Protein AF-A0AAD3H261-F1 (afdb_monomer_lite)

Radius of gyration: 25.4 Å; chains: 1; bounding box: 74×65×84 Å

Structure (mmCIF, N/CA/C/O backbone):
data_AF-A0AAD3H261-F1
#
_entry.id   AF-A0AAD3H261-F1
#
loop_
_atom_site.group_PDB
_atom_site.id
_atom_site.type_symbol
_atom_site.label_atom_id
_atom_site.label_alt_id
_atom_site.label_comp_id
_atom_site.label_asym_id
_atom_site.label_entity_id
_atom_site.label_seq_id
_atom_site.pdbx_PDB_ins_code
_atom_site.Cartn_x
_atom_site.Cartn_y
_atom_site.Cartn_z
_atom_site.occupancy
_atom_site.B_iso_or_equiv
_atom_site.auth_seq_id
_atom_site.auth_comp_id
_atom_site.auth_asym_id
_atom_site.auth_atom_id
_atom_site.pdbx_PDB_model_num
ATOM 1 N N . MET A 1 1 ? 42.994 -43.855 -50.192 1.00 53.03 1 MET A N 1
ATOM 2 C CA . MET A 1 1 ? 41.980 -42.794 -49.960 1.00 53.03 1 MET A CA 1
ATOM 3 C C . MET A 1 1 ? 41.201 -42.969 -48.653 1.00 53.03 1 MET A C 1
ATOM 5 O O . MET A 1 1 ? 40.850 -41.955 -48.062 1.00 53.03 1 MET A O 1
ATOM 9 N N . GLU A 1 2 ? 40.962 -44.189 -48.155 1.00 50.31 2 GLU A N 1
ATOM 10 C CA . GLU A 1 2 ? 40.245 -44.414 -46.880 1.00 50.31 2 GLU A CA 1
ATOM 11 C C . GLU A 1 2 ? 40.924 -43.801 -45.647 1.00 50.31 2 GLU A C 1
ATOM 13 O O . GLU A 1 2 ? 40.246 -43.179 -44.836 1.00 50.31 2 GLU A O 1
ATOM 18 N N . PHE A 1 3 ? 42.257 -43.851 -45.555 1.00 43.97 3 PHE A N 1
ATOM 19 C CA . PHE A 1 3 ? 43.014 -43.324 -44.407 1.00 43.97 3 PHE A CA 1
ATOM 20 C C . PHE A 1 3 ? 42.835 -41.807 -44.170 1.00 43.97 3 PHE A C 1
ATOM 22 O O . PHE A 1 3 ? 42.935 -41.309 -43.050 1.00 43.97 3 PHE A O 1
ATOM 29 N N . ILE A 1 4 ? 42.535 -41.047 -45.230 1.00 55.53 4 ILE A N 1
ATOM 30 C CA . ILE A 1 4 ? 42.307 -39.595 -45.150 1.00 55.53 4 ILE A CA 1
ATOM 31 C C . ILE A 1 4 ? 40.879 -39.289 -44.664 1.00 55.53 4 ILE A C 1
ATOM 33 O O . ILE A 1 4 ? 40.667 -38.288 -43.975 1.00 55.53 4 ILE A O 1
ATOM 37 N N . LYS A 1 5 ? 39.900 -40.156 -44.969 1.00 52.88 5 LYS A N 1
ATOM 38 C CA . LYS A 1 5 ? 38.513 -40.011 -44.494 1.00 52.88 5 LYS A CA 1
ATOM 39 C C . LYS A 1 5 ? 38.412 -40.259 -42.988 1.00 52.88 5 LYS A C 1
ATOM 41 O O . LYS A 1 5 ? 37.853 -39.416 -42.288 1.00 52.88 5 LYS A O 1
ATOM 46 N N . THR A 1 6 ? 39.028 -41.323 -42.476 1.00 55.84 6 THR A N 1
ATOM 47 C CA . THR A 1 6 ? 39.042 -41.637 -41.034 1.00 55.84 6 THR A CA 1
ATOM 48 C C . THR A 1 6 ? 39.740 -40.554 -40.213 1.00 55.84 6 THR A C 1
ATOM 50 O O . THR A 1 6 ? 39.219 -40.134 -39.179 1.00 55.84 6 THR A O 1
ATOM 53 N N . LYS A 1 7 ? 40.858 -39.997 -40.699 1.00 54.44 7 LYS A N 1
ATOM 54 C CA . LYS A 1 7 ? 41.569 -38.912 -39.998 1.00 54.44 7 LYS A CA 1
ATOM 55 C C . LYS A 1 7 ? 40.746 -37.617 -39.920 1.00 54.44 7 LYS A C 1
ATOM 57 O O . LYS A 1 7 ? 40.719 -36.973 -38.872 1.00 54.44 7 LYS A O 1
ATOM 62 N N . LYS A 1 8 ? 40.015 -37.251 -40.984 1.00 56.81 8 LYS A N 1
ATOM 63 C CA . LYS A 1 8 ? 39.095 -36.094 -40.966 1.00 56.81 8 LYS A CA 1
ATOM 64 C C . LYS A 1 8 ? 37.919 -36.301 -40.006 1.00 56.81 8 LYS A C 1
ATOM 66 O O . LYS A 1 8 ? 37.514 -35.355 -39.332 1.00 56.81 8 LYS A O 1
ATOM 71 N N . GLN A 1 9 ? 37.406 -37.525 -39.912 1.00 63.31 9 GLN A N 1
ATOM 72 C CA . GLN A 1 9 ? 36.288 -37.865 -39.032 1.00 63.31 9 GLN A CA 1
ATOM 73 C C . GLN A 1 9 ? 36.697 -37.825 -37.550 1.00 63.31 9 GLN A C 1
ATOM 75 O O . GLN A 1 9 ? 35.984 -37.237 -36.739 1.00 63.31 9 GLN A O 1
ATOM 80 N N . HIS A 1 10 ? 37.894 -38.316 -37.211 1.00 60.12 10 HIS A N 1
ATOM 81 C CA . HIS A 1 10 ? 38.455 -38.190 -35.860 1.00 60.12 10 HIS A CA 1
ATOM 82 C C . HIS A 1 10 ? 38.728 -36.734 -35.460 1.00 60.12 10 HIS A C 1
ATOM 84 O O . HIS A 1 10 ? 38.365 -36.328 -34.358 1.00 60.12 10 HIS A O 1
ATOM 90 N N . ILE A 1 11 ? 39.287 -35.914 -36.357 1.00 67.50 11 ILE A N 1
ATOM 91 C CA . ILE A 1 11 ? 39.518 -34.484 -36.082 1.00 67.50 11 ILE A CA 1
ATOM 92 C C . ILE A 1 11 ? 38.189 -33.740 -35.865 1.00 67.50 11 ILE A C 1
ATOM 94 O O . ILE A 1 11 ? 38.106 -32.864 -35.005 1.00 67.50 11 ILE A O 1
ATOM 98 N N . SER A 1 12 ? 37.135 -34.094 -36.606 1.00 69.00 12 SER A N 1
ATOM 99 C CA . SER A 1 12 ? 35.800 -33.511 -36.421 1.00 69.00 12 SER A CA 1
ATOM 100 C C . SER A 1 12 ? 35.193 -33.864 -35.059 1.00 69.00 12 SER A C 1
ATOM 102 O O . SER A 1 12 ? 34.643 -32.983 -34.399 1.00 69.00 12 SER A O 1
ATOM 104 N N . GLN A 1 13 ? 35.338 -35.113 -34.608 1.00 67.19 13 GLN A N 1
ATOM 105 C CA . GLN A 1 13 ? 34.847 -35.546 -33.295 1.00 67.19 13 GLN A CA 1
ATOM 106 C C . GLN A 1 13 ? 35.601 -34.867 -32.147 1.00 67.19 13 GLN A C 1
ATOM 108 O O . GLN A 1 13 ? 34.977 -34.352 -31.223 1.00 67.19 13 GLN A O 1
ATOM 113 N N . ILE A 1 14 ? 36.929 -34.759 -32.250 1.00 71.94 14 ILE A N 1
ATOM 114 C CA . ILE A 1 14 ? 37.752 -34.061 -31.252 1.00 71.94 14 ILE A CA 1
ATOM 115 C C . ILE A 1 14 ? 37.328 -32.589 -31.137 1.00 71.94 14 ILE A C 1
ATOM 117 O O . ILE A 1 14 ? 37.109 -32.099 -30.032 1.00 71.94 14 ILE A O 1
ATOM 121 N N . LYS A 1 15 ? 37.114 -31.891 -32.261 1.00 68.50 15 LYS A N 1
ATOM 122 C CA . LYS A 1 15 ? 36.643 -30.495 -32.245 1.00 68.50 15 LYS A CA 1
ATOM 123 C C . LYS A 1 15 ? 35.292 -30.328 -31.544 1.00 68.50 15 LYS A C 1
ATOM 125 O O . LYS A 1 15 ? 35.123 -29.367 -30.802 1.00 68.50 15 LYS A O 1
ATOM 130 N N . LYS A 1 16 ? 34.348 -31.255 -31.740 1.00 70.38 16 LYS A N 1
ATOM 131 C CA . LYS A 1 16 ? 33.036 -31.208 -31.070 1.00 70.38 16 LYS A CA 1
ATOM 132 C C . LYS A 1 16 ? 33.156 -31.366 -29.553 1.00 70.38 16 LYS A C 1
ATOM 134 O O . LYS A 1 16 ? 32.488 -30.641 -28.824 1.00 70.38 16 LYS A O 1
ATOM 139 N N . VAL A 1 17 ? 34.040 -32.250 -29.088 1.00 73.19 17 VAL A N 1
ATOM 140 C CA . VAL A 1 17 ? 34.309 -32.438 -27.652 1.00 73.19 17 VAL A CA 1
ATOM 141 C C . VAL A 1 17 ? 34.920 -31.177 -27.033 1.00 73.19 17 VAL A C 1
ATOM 143 O O . VAL A 1 17 ? 34.464 -30.735 -25.983 1.00 73.19 17 VAL A O 1
ATOM 146 N N . PHE A 1 18 ? 35.888 -30.545 -27.704 1.00 70.38 18 PHE A N 1
ATOM 147 C CA . PHE A 1 18 ? 36.489 -29.297 -27.216 1.00 70.38 18 PHE A CA 1
ATOM 148 C C . PHE A 1 18 ? 35.491 -28.133 -27.156 1.00 70.38 18 PHE A C 1
ATOM 150 O O . PHE A 1 18 ? 35.495 -27.383 -26.184 1.00 70.38 18 PHE A O 1
ATOM 157 N N . ILE A 1 19 ? 34.609 -28.002 -28.152 1.00 75.75 19 ILE A N 1
ATOM 158 C CA . ILE A 1 19 ? 33.552 -26.978 -28.144 1.00 75.75 19 ILE A CA 1
ATOM 159 C C . ILE A 1 19 ? 32.561 -27.230 -26.997 1.00 75.75 19 ILE A C 1
ATOM 161 O O . ILE A 1 19 ? 32.195 -26.293 -26.292 1.00 75.75 19 ILE A O 1
ATOM 165 N N . GLY A 1 20 ? 32.172 -28.489 -26.765 1.00 66.38 20 GLY A N 1
ATOM 166 C CA . GLY A 1 20 ? 31.294 -28.858 -25.651 1.00 66.38 20 GLY A CA 1
ATOM 167 C C . GLY A 1 20 ? 31.903 -28.554 -24.279 1.00 66.38 20 GLY A C 1
ATOM 168 O O . GLY A 1 20 ? 31.227 -27.994 -23.419 1.00 66.38 20 GLY A O 1
ATOM 169 N N . LEU A 1 21 ? 33.193 -28.848 -24.089 1.00 68.88 21 LEU A N 1
ATOM 170 C CA . LEU A 1 21 ? 33.912 -28.541 -22.846 1.00 68.88 21 LEU A CA 1
ATOM 171 C C . LEU A 1 21 ? 34.056 -27.033 -22.608 1.00 68.88 21 LEU A C 1
ATOM 173 O O . LEU A 1 21 ? 33.880 -26.581 -21.479 1.00 68.88 21 LEU A O 1
ATOM 177 N N . ALA A 1 22 ? 34.324 -26.250 -23.657 1.00 66.19 22 ALA A N 1
ATOM 178 C CA . ALA A 1 22 ? 34.398 -24.794 -23.553 1.00 66.19 22 ALA A CA 1
ATOM 179 C C . ALA A 1 22 ? 33.041 -24.179 -23.167 1.00 66.19 22 ALA A C 1
ATOM 181 O O . ALA A 1 22 ? 32.979 -23.343 -22.269 1.00 66.19 22 ALA A O 1
ATOM 182 N N . ALA A 1 23 ? 31.944 -24.643 -23.778 1.00 63.44 23 ALA A N 1
ATOM 183 C CA . ALA A 1 23 ? 30.596 -24.188 -23.436 1.00 63.44 23 ALA A CA 1
ATOM 184 C C . ALA A 1 23 ? 30.211 -24.539 -21.986 1.00 63.44 23 ALA A C 1
ATOM 186 O O . ALA A 1 23 ? 29.633 -23.715 -21.278 1.00 63.44 23 ALA A O 1
ATOM 187 N N . PHE A 1 24 ? 30.576 -25.737 -21.519 1.00 62.69 24 PHE A N 1
ATOM 188 C CA . PHE A 1 24 ? 30.341 -26.161 -20.138 1.00 62.69 24 PHE A CA 1
ATOM 189 C C . PHE A 1 24 ? 31.152 -25.333 -19.129 1.00 62.69 24 PHE A C 1
ATOM 191 O O . PHE A 1 24 ? 30.608 -24.895 -18.117 1.00 62.69 24 PHE A O 1
ATOM 198 N N . ALA A 1 25 ? 32.421 -25.040 -19.433 1.00 62.25 25 ALA A N 1
ATOM 199 C CA . ALA A 1 25 ? 33.255 -24.167 -18.609 1.00 62.25 25 ALA A CA 1
ATOM 200 C C . ALA A 1 25 ? 32.692 -22.736 -18.526 1.00 62.25 25 ALA A C 1
ATOM 202 O O . ALA A 1 25 ? 32.654 -22.165 -17.438 1.00 62.25 25 ALA A O 1
ATOM 203 N N . CYS A 1 26 ? 32.182 -22.182 -19.634 1.00 56.59 26 CYS A N 1
ATOM 204 C CA . CYS A 1 26 ? 31.505 -20.882 -19.634 1.00 56.59 26 CYS A CA 1
ATOM 205 C C . CYS A 1 26 ? 30.230 -20.882 -18.776 1.00 56.59 26 CYS A C 1
ATOM 207 O O . CYS A 1 26 ? 29.998 -19.922 -18.046 1.00 56.59 26 CYS A O 1
ATOM 209 N N . MET A 1 27 ? 29.425 -21.951 -18.810 1.00 63.78 27 MET A N 1
ATOM 210 C CA . MET A 1 27 ? 28.240 -22.065 -17.945 1.00 63.78 27 MET A CA 1
ATOM 211 C C . MET A 1 27 ? 28.603 -22.143 -16.460 1.00 63.78 27 MET A C 1
ATOM 213 O O . MET A 1 27 ? 27.970 -21.474 -15.642 1.00 63.78 27 MET A O 1
ATOM 217 N N . ILE A 1 28 ? 29.631 -22.918 -16.098 1.00 62.06 28 ILE A N 1
ATOM 218 C CA . ILE A 1 28 ? 30.119 -22.980 -14.712 1.00 62.06 28 ILE A CA 1
ATOM 219 C C . ILE A 1 28 ? 30.630 -21.609 -14.269 1.00 62.06 28 ILE A C 1
ATOM 221 O O . ILE A 1 28 ? 30.271 -21.157 -13.184 1.00 62.06 28 ILE A O 1
ATOM 225 N N . TYR A 1 29 ? 31.411 -20.929 -15.110 1.00 56.25 29 TYR A N 1
ATOM 226 C CA . TYR A 1 29 ? 31.939 -19.599 -14.815 1.00 56.25 29 TYR A CA 1
ATOM 227 C C . TYR A 1 29 ? 30.816 -18.571 -14.609 1.00 56.25 29 TYR A C 1
ATOM 229 O O . TYR A 1 29 ? 30.806 -17.875 -13.599 1.00 56.25 29 TYR A O 1
ATOM 237 N N . ALA A 1 30 ? 29.804 -18.553 -15.482 1.00 56.31 30 ALA A N 1
ATOM 238 C CA . ALA A 1 30 ? 28.640 -17.673 -15.340 1.00 56.31 30 ALA A CA 1
ATOM 239 C C . ALA A 1 30 ? 27.820 -17.974 -14.070 1.00 56.31 30 ALA A C 1
ATOM 241 O O . ALA A 1 30 ? 27.305 -17.065 -13.420 1.00 56.31 30 ALA A O 1
ATOM 242 N N . THR A 1 31 ? 27.713 -19.249 -13.687 1.00 58.53 31 THR A N 1
ATOM 243 C CA . THR A 1 31 ? 27.027 -19.658 -12.450 1.00 58.53 31 THR A CA 1
ATOM 244 C C . THR A 1 31 ? 27.828 -19.248 -11.210 1.00 58.53 31 THR A C 1
ATOM 246 O O . THR A 1 31 ? 27.253 -18.795 -10.221 1.00 58.53 31 THR A O 1
ATOM 249 N N . PHE A 1 32 ? 29.157 -19.360 -11.270 1.00 57.31 32 PHE A N 1
ATOM 250 C CA . PHE A 1 32 ? 30.065 -18.932 -10.209 1.00 57.31 32 PHE A CA 1
ATOM 251 C C . PHE A 1 32 ? 30.064 -17.408 -10.033 1.00 57.31 32 PHE A C 1
ATOM 253 O O . PHE A 1 32 ? 29.965 -16.944 -8.899 1.00 57.31 32 PHE A O 1
ATOM 260 N N . GLU A 1 33 ? 30.082 -16.630 -11.121 1.00 57.16 33 GLU A N 1
ATOM 261 C CA . GLU A 1 33 ? 29.955 -15.168 -11.051 1.00 57.16 33 GLU A CA 1
ATOM 262 C C . GLU A 1 33 ? 28.609 -14.741 -10.460 1.00 57.16 33 GLU A C 1
ATOM 264 O O . GLU A 1 33 ? 28.594 -13.915 -9.552 1.00 57.16 33 GLU A O 1
ATOM 269 N N . ARG A 1 34 ? 27.487 -15.363 -10.857 1.00 56.78 34 ARG A N 1
ATOM 270 C CA . ARG A 1 34 ? 26.177 -15.088 -10.231 1.00 56.78 34 ARG A CA 1
ATOM 271 C C . ARG A 1 34 ? 26.167 -15.398 -8.733 1.00 56.78 34 ARG A C 1
ATOM 273 O O . ARG A 1 34 ? 25.598 -14.639 -7.953 1.00 56.78 34 ARG A O 1
ATOM 280 N N . ALA A 1 35 ? 26.806 -16.491 -8.315 1.00 50.50 35 ALA A N 1
ATOM 281 C CA . ALA A 1 35 ? 26.910 -16.851 -6.903 1.00 50.50 35 ALA A CA 1
ATOM 282 C C . ALA A 1 35 ? 27.811 -15.882 -6.115 1.00 50.50 35 ALA A C 1
ATOM 284 O O . ALA A 1 35 ? 27.505 -15.567 -4.964 1.00 50.50 35 ALA A O 1
ATOM 285 N N . GLN A 1 36 ? 28.898 -15.385 -6.716 1.00 51.78 36 GLN A N 1
ATOM 286 C CA . GLN A 1 36 ? 29.743 -14.359 -6.100 1.00 51.78 36 GLN A CA 1
ATOM 287 C C . GLN A 1 36 ? 29.046 -13.000 -6.035 1.00 51.78 36 GLN A C 1
ATOM 289 O O . GLN A 1 36 ? 29.119 -12.344 -5.002 1.00 51.78 36 GLN A O 1
ATOM 294 N N . GLN A 1 37 ? 28.318 -12.614 -7.081 1.00 50.34 37 GLN A N 1
ATOM 295 C CA . GLN A 1 37 ? 27.544 -11.377 -7.120 1.00 50.34 37 GLN A CA 1
ATOM 296 C C . GLN A 1 37 ? 26.404 -11.406 -6.093 1.00 50.34 37 GLN A C 1
ATOM 298 O O . GLN A 1 37 ? 26.209 -10.433 -5.379 1.00 50.34 37 GLN A O 1
ATOM 303 N N . SER A 1 38 ? 25.734 -12.550 -5.916 1.00 48.16 38 SER A N 1
ATOM 304 C CA . SER A 1 38 ? 24.724 -12.739 -4.866 1.00 48.16 38 SER A CA 1
ATOM 305 C C . SER A 1 38 ? 25.304 -12.623 -3.450 1.00 48.16 38 SER A C 1
ATOM 307 O O . SER A 1 38 ? 24.697 -11.963 -2.609 1.00 48.16 38 SER A O 1
ATOM 309 N N . ARG A 1 39 ? 26.489 -13.193 -3.183 1.00 50.94 39 ARG A N 1
ATOM 310 C CA . ARG A 1 39 ? 27.167 -13.028 -1.881 1.00 50.94 39 ARG A CA 1
ATOM 311 C C . ARG A 1 39 ? 27.668 -11.606 -1.659 1.00 50.94 39 ARG A C 1
ATOM 313 O O . ARG A 1 39 ? 27.552 -11.101 -0.554 1.00 50.94 39 ARG A O 1
ATOM 320 N N . TYR A 1 40 ? 28.191 -10.961 -2.698 1.00 50.38 40 TYR A N 1
ATOM 321 C CA . TYR A 1 40 ? 28.624 -9.568 -2.633 1.00 50.38 40 TYR A CA 1
ATOM 322 C C . TYR A 1 40 ? 27.447 -8.628 -2.351 1.00 50.38 40 TYR A C 1
ATOM 324 O O . TYR A 1 40 ? 27.569 -7.758 -1.499 1.00 50.38 40 TYR A O 1
ATOM 332 N N . ILE A 1 41 ? 26.292 -8.853 -2.987 1.00 48.94 41 ILE A N 1
ATOM 333 C CA . ILE A 1 41 ? 25.057 -8.113 -2.701 1.00 48.94 41 ILE A CA 1
ATOM 334 C C . ILE A 1 41 ? 24.595 -8.380 -1.265 1.00 48.94 41 ILE A C 1
ATOM 336 O O . ILE A 1 41 ? 24.267 -7.435 -0.566 1.00 48.94 41 ILE A O 1
ATOM 340 N N . GLN A 1 42 ? 24.623 -9.624 -0.773 1.00 47.25 42 GLN A N 1
ATOM 341 C CA . GLN A 1 42 ? 24.275 -9.913 0.629 1.00 47.25 42 GLN A CA 1
ATOM 342 C C . GLN A 1 42 ? 25.220 -9.233 1.635 1.00 47.25 42 GLN A C 1
ATOM 344 O O . GLN A 1 42 ? 24.750 -8.691 2.636 1.00 47.25 42 GLN A O 1
ATOM 349 N N . ASP A 1 43 ? 26.527 -9.223 1.364 1.00 50.25 43 ASP A N 1
ATOM 350 C CA . ASP A 1 43 ? 27.527 -8.561 2.208 1.00 50.25 43 ASP A CA 1
ATOM 351 C C . ASP A 1 43 ? 27.419 -7.028 2.139 1.00 50.25 43 ASP A C 1
ATOM 353 O O . ASP A 1 43 ? 27.581 -6.362 3.160 1.00 50.25 43 ASP A O 1
ATOM 357 N N . GLU A 1 44 ? 27.137 -6.445 0.969 1.00 46.88 44 GLU A N 1
ATOM 358 C CA . GLU A 1 44 ? 26.904 -5.002 0.829 1.00 46.88 44 GLU A CA 1
ATOM 359 C C . GLU A 1 44 ? 25.565 -4.584 1.435 1.00 46.88 44 GLU A C 1
ATOM 361 O O . GLU A 1 44 ? 25.538 -3.581 2.136 1.00 46.88 44 GLU A O 1
ATOM 366 N N . VAL A 1 45 ? 24.497 -5.379 1.305 1.00 47.38 45 VAL A N 1
ATOM 367 C CA . VAL A 1 45 ? 23.235 -5.164 2.032 1.00 47.38 45 VAL A CA 1
ATOM 368 C C . VAL A 1 45 ? 23.504 -5.190 3.535 1.00 47.38 45 VAL A C 1
ATOM 370 O O . VAL A 1 45 ? 23.190 -4.217 4.206 1.00 47.38 45 VAL A O 1
ATOM 373 N N . GLN A 1 46 ? 24.208 -6.195 4.073 1.00 47.09 46 GLN A N 1
ATOM 374 C CA . GLN A 1 46 ? 24.576 -6.208 5.498 1.00 47.09 46 GLN A CA 1
ATOM 375 C C . GLN A 1 46 ? 25.451 -5.018 5.920 1.00 47.09 46 GLN A C 1
ATOM 377 O O . GLN A 1 46 ? 25.325 -4.536 7.049 1.00 47.09 46 GLN A O 1
ATOM 382 N N . LYS A 1 47 ? 26.350 -4.529 5.058 1.00 43.47 47 LYS A N 1
ATOM 383 C CA . LYS A 1 47 ? 27.159 -3.333 5.342 1.00 43.47 47 LYS A CA 1
ATOM 384 C C . LYS A 1 47 ? 26.348 -2.047 5.260 1.00 43.47 47 LYS A C 1
ATOM 386 O O . LYS A 1 47 ? 26.591 -1.173 6.083 1.00 43.47 47 LYS A O 1
ATOM 391 N N . ILE A 1 48 ? 25.413 -1.927 4.321 1.00 43.62 48 ILE A N 1
ATOM 392 C CA . ILE A 1 48 ? 24.500 -0.787 4.171 1.00 43.62 48 ILE A CA 1
ATOM 393 C C . ILE A 1 48 ? 23.537 -0.755 5.359 1.00 43.62 48 ILE A C 1
ATOM 395 O O . ILE A 1 48 ? 23.439 0.282 6.005 1.00 43.62 48 ILE A O 1
ATOM 399 N N . THR A 1 49 ? 22.961 -1.893 5.759 1.00 39.50 49 THR A N 1
ATOM 400 C CA . THR A 1 49 ? 22.152 -2.030 6.985 1.00 39.50 49 THR A CA 1
ATOM 401 C C . THR A 1 49 ? 22.945 -1.673 8.249 1.00 39.50 49 THR A C 1
ATOM 403 O O . THR A 1 49 ? 22.369 -1.197 9.218 1.00 39.50 49 THR A O 1
ATOM 406 N N . ARG A 1 50 ? 24.276 -1.851 8.255 1.00 37.69 50 ARG A N 1
ATOM 407 C CA . ARG A 1 50 ? 25.159 -1.407 9.354 1.00 37.69 50 ARG A CA 1
ATOM 408 C C . ARG A 1 50 ? 25.650 0.043 9.237 1.00 37.69 50 ARG A C 1
ATOM 410 O O . ARG A 1 50 ? 26.084 0.592 10.244 1.00 37.69 50 ARG A O 1
ATOM 417 N N . LYS A 1 51 ? 25.658 0.640 8.038 1.00 34.50 51 LYS A N 1
ATOM 418 C CA . LYS A 1 51 ? 26.103 2.027 7.783 1.00 34.50 51 LYS A CA 1
ATOM 419 C C . LYS A 1 51 ? 24.967 3.037 7.886 1.00 34.50 51 LYS A C 1
ATOM 421 O O . LYS A 1 51 ? 25.230 4.182 8.244 1.00 34.50 51 LYS A O 1
ATOM 426 N N . PHE A 1 52 ? 23.736 2.628 7.588 1.00 35.75 52 PHE A N 1
ATOM 427 C CA . PHE A 1 52 ? 22.547 3.372 7.970 1.00 35.75 52 PHE A CA 1
ATOM 428 C C . PHE A 1 52 ? 22.329 3.156 9.462 1.00 35.75 52 PHE A C 1
ATOM 430 O O . PHE A 1 52 ? 21.709 2.193 9.904 1.00 35.75 52 PHE A O 1
ATOM 437 N N . ASP A 1 53 ? 22.933 4.046 10.241 1.00 35.31 53 ASP A N 1
ATOM 438 C CA . ASP A 1 53 ? 22.742 4.160 11.677 1.00 35.31 53 ASP A CA 1
ATOM 439 C C . ASP A 1 53 ? 21.259 4.503 11.932 1.00 35.31 53 ASP A C 1
ATOM 441 O O . ASP A 1 53 ? 20.859 5.665 12.001 1.00 35.31 53 ASP A O 1
ATOM 445 N N . PHE A 1 54 ? 20.425 3.464 12.058 1.00 37.59 54 PHE A N 1
ATOM 446 C CA . PHE A 1 54 ? 18.995 3.523 12.407 1.00 37.59 54 PHE A CA 1
ATOM 447 C C . PHE A 1 54 ? 18.733 4.303 13.714 1.00 37.59 54 PHE A C 1
ATOM 449 O O . PHE A 1 54 ? 17.610 4.687 14.019 1.00 37.59 54 PHE A O 1
ATOM 456 N N . LYS A 1 55 ? 19.790 4.596 14.481 1.00 31.38 55 LYS A N 1
ATOM 457 C CA . LYS A 1 55 ? 19.759 5.288 15.772 1.00 31.38 55 LYS A CA 1
ATOM 458 C C . LYS A 1 55 ? 19.430 6.781 15.727 1.00 31.38 55 LYS A C 1
ATOM 460 O O . LYS A 1 55 ? 19.376 7.386 16.796 1.00 31.38 55 LYS A O 1
ATOM 465 N N . ARG A 1 56 ? 19.240 7.405 14.557 1.00 33.91 56 ARG A N 1
ATOM 466 C CA . ARG A 1 56 ? 19.016 8.864 14.488 1.00 33.91 56 ARG A CA 1
ATOM 467 C C . ARG A 1 56 ? 17.692 9.338 13.886 1.00 33.91 56 ARG A C 1
ATOM 469 O O . ARG A 1 56 ? 17.491 10.546 13.861 1.00 33.91 56 ARG A O 1
ATOM 476 N N . ALA A 1 57 ? 16.792 8.438 13.486 1.00 36.53 57 ALA A N 1
ATOM 477 C CA . ALA A 1 57 ? 15.466 8.812 12.969 1.00 36.53 57 ALA A CA 1
ATOM 478 C C . ALA A 1 57 ? 14.287 8.399 13.871 1.00 36.53 57 ALA A C 1
ATOM 480 O O . ALA A 1 57 ? 13.175 8.860 13.654 1.00 36.53 57 ALA A O 1
ATOM 481 N N . VAL A 1 58 ? 14.512 7.591 14.912 1.00 34.41 58 VAL A N 1
ATOM 482 C CA . VAL A 1 58 ? 13.462 7.223 15.872 1.00 34.41 58 VAL A CA 1
ATOM 483 C C . VAL A 1 58 ? 14.037 7.354 17.278 1.00 34.41 58 VAL A C 1
ATOM 485 O O . VAL A 1 58 ? 14.860 6.550 17.715 1.00 34.41 58 VAL A O 1
ATOM 488 N N . SER A 1 59 ? 13.656 8.425 17.977 1.00 32.56 59 SER A N 1
ATOM 489 C CA . SER A 1 59 ? 13.813 8.483 19.429 1.00 32.56 59 SER A CA 1
ATOM 490 C C . SER A 1 59 ? 12.938 7.381 20.012 1.00 32.56 59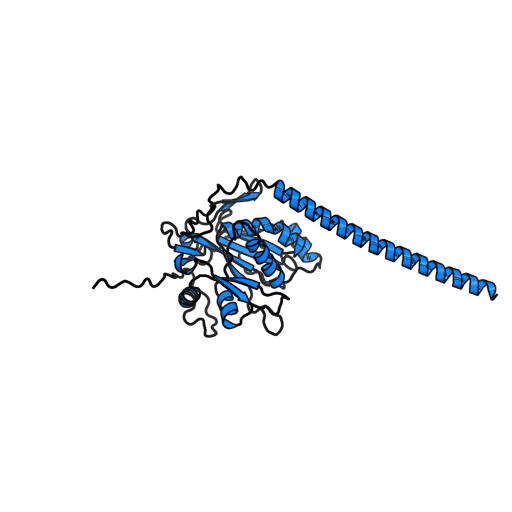 SER A C 1
ATOM 492 O O . SER A 1 59 ? 11.733 7.368 19.793 1.00 32.56 59 SER A O 1
ATOM 494 N N . SER A 1 60 ? 13.579 6.457 20.716 1.00 31.27 60 SER A N 1
ATOM 495 C CA . SER A 1 60 ? 12.999 5.278 21.348 1.00 31.27 60 SER A CA 1
ATOM 496 C C . SER A 1 60 ? 11.679 5.554 22.073 1.00 31.27 60 SER A C 1
ATOM 498 O O . SER A 1 60 ? 11.671 6.300 23.055 1.00 31.27 60 SER A O 1
ATOM 500 N N . THR A 1 61 ? 10.633 4.826 21.689 1.00 32.03 61 THR A N 1
ATOM 501 C CA . THR A 1 61 ? 9.559 4.448 22.612 1.00 32.03 61 THR A CA 1
ATOM 502 C C . THR A 1 61 ? 9.265 2.964 22.413 1.00 32.03 61 THR A C 1
ATOM 504 O O . THR A 1 61 ? 8.777 2.549 21.371 1.00 32.03 61 THR A O 1
ATOM 507 N N . GLN A 1 62 ? 9.659 2.158 23.400 1.00 33.25 62 GLN A N 1
ATOM 508 C CA . GLN A 1 62 ? 9.375 0.726 23.491 1.00 33.25 62 GLN A CA 1
ATOM 509 C C . GLN A 1 62 ? 7.899 0.526 23.835 1.00 33.25 62 GLN A C 1
ATOM 511 O O . GLN A 1 62 ? 7.583 0.854 24.966 1.00 33.25 62 GLN A O 1
ATOM 516 N N . TYR A 1 63 ? 7.047 -0.077 22.999 1.00 31.00 63 TYR A N 1
ATOM 517 C CA . TYR A 1 63 ? 5.793 -0.683 23.488 1.00 31.00 63 TYR A CA 1
ATOM 518 C C . TYR A 1 63 ? 5.307 -1.809 22.570 1.00 31.00 63 TYR A C 1
ATOM 520 O O . TYR A 1 63 ? 4.756 -1.573 21.502 1.00 31.00 63 TYR A O 1
ATOM 528 N N . LEU A 1 64 ? 5.482 -3.049 23.024 1.00 33.91 64 LEU A N 1
ATOM 529 C CA . LEU A 1 64 ? 4.636 -4.175 22.643 1.00 33.91 64 LEU A CA 1
ATOM 530 C C . LEU A 1 64 ? 4.449 -5.029 23.890 1.00 33.91 64 LEU A C 1
ATOM 532 O O . LEU A 1 64 ? 5.303 -5.858 24.190 1.00 33.91 64 LEU A O 1
ATOM 536 N N . GLU A 1 65 ? 3.378 -4.741 24.622 1.00 36.97 65 GLU A N 1
ATOM 537 C CA . GLU A 1 65 ? 2.510 -5.667 25.363 1.00 36.97 65 GLU A CA 1
ATOM 538 C C . GLU A 1 65 ? 1.578 -4.793 26.220 1.00 36.97 65 GLU A C 1
ATOM 540 O O . GLU A 1 65 ? 2.010 -4.232 27.220 1.00 36.97 65 GLU A O 1
ATOM 545 N N . ASP A 1 66 ? 0.326 -4.668 25.763 1.00 41.12 66 ASP A N 1
ATOM 546 C CA . ASP A 1 66 ? -0.779 -3.885 26.340 1.00 41.12 66 ASP A CA 1
ATOM 547 C C . ASP A 1 66 ? -0.608 -2.340 26.347 1.00 41.12 66 ASP A C 1
ATOM 549 O O . ASP A 1 66 ? 0.481 -1.816 26.533 1.00 41.12 66 ASP A O 1
ATOM 553 N N . GLU A 1 67 ? -1.722 -1.616 26.158 1.00 39.62 67 GLU A N 1
ATOM 554 C CA . GLU A 1 67 ? -1.895 -0.140 26.176 1.00 39.62 67 GLU A CA 1
ATOM 555 C C . GLU A 1 67 ? -1.729 0.627 24.842 1.00 39.62 67 GLU A C 1
ATOM 557 O O . GLU A 1 67 ? -0.747 0.495 24.116 1.00 39.62 67 GLU A O 1
ATOM 562 N N . ASP A 1 68 ? -2.769 1.416 24.534 1.00 40.66 68 ASP A N 1
ATOM 563 C CA . ASP A 1 68 ? -2.893 2.504 23.558 1.00 40.66 68 ASP A CA 1
ATOM 564 C C . ASP A 1 68 ? -1.659 2.771 22.687 1.00 40.66 68 ASP A C 1
ATOM 566 O O . ASP A 1 68 ? -0.661 3.329 23.149 1.00 40.66 68 ASP A O 1
ATOM 570 N N . MET A 1 69 ? -1.752 2.469 21.384 1.00 43.16 69 MET A N 1
ATOM 571 C CA . MET A 1 69 ? -0.765 2.970 20.429 1.00 43.16 69 MET A CA 1
ATOM 572 C C . MET A 1 69 ? -0.794 4.500 20.446 1.00 43.16 69 MET A C 1
ATOM 574 O O . MET A 1 69 ? -1.606 5.147 19.775 1.00 43.16 69 MET A O 1
ATOM 578 N N . ASN A 1 70 ? 0.122 5.081 21.212 1.00 41.09 70 ASN A N 1
ATOM 579 C CA . ASN A 1 70 ? 0.461 6.482 21.138 1.00 41.09 70 ASN A CA 1
ATOM 580 C C . ASN A 1 70 ? 1.192 6.672 19.807 1.00 41.09 70 ASN A C 1
ATOM 582 O O . ASN A 1 70 ? 2.413 6.544 19.736 1.00 41.09 70 ASN A O 1
ATOM 586 N N . ILE A 1 71 ? 0.420 6.863 18.731 1.00 48.91 71 ILE A N 1
ATOM 587 C CA . ILE A 1 71 ? 0.928 7.170 17.393 1.00 48.91 71 ILE A CA 1
ATOM 588 C C . ILE A 1 71 ? 1.597 8.546 17.480 1.00 48.91 71 ILE A C 1
ATOM 590 O O . ILE A 1 71 ? 1.011 9.569 17.133 1.00 48.91 71 ILE A O 1
ATOM 594 N N . THR A 1 72 ? 2.828 8.593 17.978 1.00 45.69 72 THR A N 1
ATOM 595 C CA . THR A 1 72 ? 3.714 9.734 17.794 1.00 45.69 72 THR A CA 1
ATOM 596 C C . THR A 1 72 ? 4.273 9.610 16.386 1.00 45.69 72 THR A C 1
ATOM 598 O O . THR A 1 72 ? 5.398 9.144 16.209 1.00 45.69 72 THR A O 1
ATOM 601 N N . SER A 1 73 ? 3.442 9.944 15.390 1.00 47.19 73 SER A N 1
ATOM 602 C CA . SER A 1 73 ? 3.810 9.849 13.979 1.00 47.19 73 SER A CA 1
ATOM 603 C C . SER A 1 73 ? 5.140 10.568 13.758 1.00 47.19 73 SER A C 1
ATOM 605 O O . SER A 1 73 ? 5.232 11.752 14.099 1.00 47.19 73 SER A O 1
ATOM 607 N N . PRO A 1 74 ? 6.171 9.927 13.183 1.00 49.06 74 PRO A N 1
ATOM 608 C CA . PRO A 1 74 ? 7.287 10.670 12.642 1.00 49.06 74 PRO A CA 1
ATOM 609 C C . PRO A 1 74 ? 6.713 11.593 11.572 1.00 49.06 74 PRO A C 1
ATOM 611 O O . PRO A 1 74 ? 6.183 11.156 10.551 1.00 49.06 74 PRO A O 1
ATOM 614 N N . THR A 1 75 ? 6.767 12.891 11.853 1.00 55.66 75 THR A N 1
ATOM 615 C CA . THR A 1 75 ? 6.224 13.929 10.978 1.00 55.66 75 THR A CA 1
ATOM 616 C C . THR A 1 75 ? 7.059 14.091 9.716 1.00 55.66 75 THR A C 1
ATOM 618 O O . THR A 1 75 ? 6.613 14.763 8.797 1.00 55.66 75 THR A O 1
ATOM 621 N N . GLU A 1 76 ? 8.256 13.495 9.669 1.00 57.84 76 GLU A N 1
ATOM 622 C CA . GLU A 1 76 ? 9.252 13.705 8.627 1.00 57.84 76 GLU A CA 1
ATOM 623 C C . GLU A 1 76 ? 10.041 12.422 8.322 1.00 57.84 76 GLU A C 1
ATOM 625 O O . GLU A 1 76 ? 10.421 11.685 9.235 1.00 57.84 76 GLU A O 1
ATOM 630 N N . PHE A 1 77 ? 10.361 12.177 7.049 1.00 67.31 77 PHE A N 1
ATOM 631 C CA . PHE A 1 77 ? 11.402 11.218 6.674 1.00 67.31 77 PHE A CA 1
ATOM 632 C C . PHE A 1 77 ? 12.221 11.682 5.473 1.00 67.31 77 PHE A C 1
ATOM 634 O O . PHE A 1 77 ? 11.736 12.376 4.578 1.00 67.31 77 PHE A O 1
ATOM 641 N N . HIS A 1 78 ? 13.494 11.288 5.462 1.00 56.28 78 HIS A N 1
ATOM 642 C CA . HIS A 1 78 ? 14.466 11.736 4.472 1.00 56.28 78 HIS A CA 1
ATOM 643 C C . HIS A 1 78 ? 14.696 10.661 3.414 1.00 56.28 78 HIS A C 1
ATOM 645 O O . HIS A 1 78 ? 15.189 9.578 3.722 1.00 56.28 78 HIS A O 1
ATOM 651 N N . LEU A 1 79 ? 14.395 10.983 2.156 1.00 55.06 79 LEU A N 1
ATOM 652 C CA . LEU A 1 79 ? 14.697 10.112 1.012 1.00 55.06 79 LEU A CA 1
ATOM 653 C C . LEU A 1 79 ? 16.099 10.358 0.442 1.00 55.06 79 LEU A C 1
ATOM 655 O O . LEU A 1 79 ? 16.676 9.499 -0.218 1.00 55.06 79 LEU A O 1
ATOM 659 N N . SER A 1 80 ? 16.673 11.527 0.726 1.00 52.97 80 SER A N 1
ATOM 660 C CA . SER A 1 80 ? 18.069 11.873 0.452 1.00 52.97 80 SER A CA 1
ATOM 661 C C . SER A 1 80 ? 18.522 12.965 1.424 1.00 52.97 80 SER A C 1
ATOM 663 O O . SER A 1 80 ? 17.678 13.585 2.070 1.00 52.97 80 SER A O 1
ATOM 665 N N . GLU A 1 81 ? 19.828 13.259 1.489 1.00 48.81 81 GLU A N 1
ATOM 666 C CA . GLU A 1 81 ? 20.383 14.343 2.330 1.00 48.81 81 GLU A CA 1
ATOM 667 C C . GLU A 1 81 ? 19.692 15.709 2.124 1.00 48.81 81 GLU A C 1
ATOM 669 O O . GLU A 1 81 ? 19.803 16.580 2.982 1.00 48.81 81 GLU A O 1
ATOM 674 N N . ASN A 1 82 ? 18.960 15.888 1.015 1.00 52.06 82 ASN A N 1
ATOM 675 C CA . ASN A 1 82 ? 18.349 17.152 0.611 1.00 52.06 82 ASN A CA 1
ATOM 676 C C . ASN A 1 82 ? 16.821 17.103 0.429 1.00 52.06 82 ASN A C 1
ATOM 678 O O . ASN A 1 82 ? 16.262 18.089 -0.047 1.00 52.06 82 ASN A O 1
ATOM 682 N N . HIS A 1 83 ? 16.144 15.989 0.735 1.00 63.94 83 HIS A N 1
ATOM 683 C CA . HIS A 1 83 ? 14.690 15.900 0.555 1.00 63.94 83 HIS A CA 1
ATOM 684 C C . HIS A 1 83 ? 14.026 15.231 1.754 1.00 63.94 83 HIS A C 1
ATOM 686 O O . HIS A 1 83 ? 14.225 14.038 2.002 1.00 63.94 83 HIS A O 1
ATOM 692 N N . THR A 1 84 ? 13.233 16.027 2.463 1.00 75.75 84 THR A N 1
ATOM 693 C CA . THR A 1 84 ? 12.414 15.615 3.598 1.00 75.75 84 THR A CA 1
ATOM 694 C C . THR A 1 84 ? 10.962 15.649 3.167 1.00 75.75 84 THR A C 1
ATOM 696 O O . THR A 1 84 ? 10.513 16.667 2.652 1.00 75.75 84 THR A O 1
ATOM 699 N N . PHE A 1 85 ? 10.245 14.556 3.386 1.00 78.94 85 PHE A N 1
ATOM 700 C CA . PHE A 1 85 ? 8.804 14.516 3.199 1.00 78.94 85 PHE A CA 1
ATOM 701 C C . PHE A 1 85 ? 8.101 14.452 4.538 1.00 78.94 85 P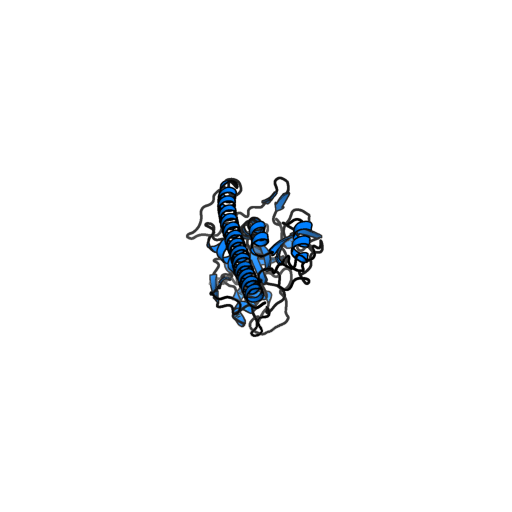HE A C 1
ATOM 703 O O . PHE A 1 85 ? 8.623 13.849 5.475 1.00 78.94 85 PHE A O 1
ATOM 710 N N . THR A 1 86 ? 6.908 15.024 4.597 1.00 82.94 86 THR A N 1
ATOM 711 C CA . THR A 1 86 ? 6.054 15.052 5.775 1.00 82.94 86 THR A CA 1
ATOM 712 C C . THR A 1 86 ? 4.691 14.446 5.487 1.00 82.94 86 THR A C 1
ATOM 714 O O . THR A 1 86 ? 4.326 14.197 4.339 1.00 82.94 86 THR A O 1
ATOM 717 N N . PHE A 1 87 ? 3.927 14.180 6.541 1.00 82.81 87 PHE A N 1
ATOM 718 C CA . PHE A 1 87 ? 2.525 13.783 6.432 1.00 82.81 87 PHE A CA 1
ATOM 719 C C . PHE A 1 87 ? 1.620 14.962 6.810 1.00 82.81 87 PHE A C 1
ATOM 721 O O . PHE A 1 87 ? 2.032 15.815 7.602 1.00 82.81 87 PHE A O 1
ATOM 728 N N . PRO A 1 88 ? 0.400 15.058 6.250 1.00 77.00 88 PRO A N 1
ATOM 729 C CA . PRO A 1 88 ? -0.452 16.219 6.464 1.00 77.00 88 PRO A CA 1
ATOM 730 C C . PRO A 1 88 ? -0.860 16.358 7.933 1.00 77.00 88 PRO A C 1
ATOM 732 O O . PRO A 1 88 ? -1.433 15.442 8.515 1.00 77.00 88 PRO A O 1
ATOM 735 N N . GLU A 1 89 ? -0.645 17.547 8.504 1.00 70.75 89 GLU A N 1
ATOM 736 C CA . GLU A 1 89 ? -1.131 17.886 9.850 1.00 70.75 89 GLU A CA 1
ATOM 737 C C . GLU A 1 89 ? -2.662 17.994 9.919 1.00 70.75 89 GLU A C 1
ATOM 739 O O . GLU A 1 89 ? -3.243 17.842 10.988 1.00 70.75 89 GLU A O 1
ATOM 744 N N . ASP A 1 90 ? -3.318 18.317 8.798 1.00 71.38 90 ASP A N 1
ATOM 745 C CA . ASP A 1 90 ? -4.778 18.361 8.660 1.00 71.38 90 ASP A CA 1
ATOM 746 C C . ASP A 1 90 ? -5.202 17.654 7.358 1.00 71.38 90 ASP A C 1
ATOM 748 O O . ASP A 1 90 ? -5.322 18.276 6.294 1.00 71.38 90 ASP A O 1
ATOM 752 N N . PRO A 1 91 ? -5.404 16.330 7.411 1.00 64.06 91 PRO A N 1
ATOM 753 C CA . PRO A 1 91 ? -5.699 15.517 6.232 1.00 64.06 91 PRO A CA 1
ATOM 754 C C . PRO A 1 91 ? -7.089 15.823 5.661 1.00 64.06 91 PRO A C 1
ATOM 756 O O . PRO A 1 91 ? -7.313 15.789 4.454 1.00 64.06 91 PRO A O 1
ATOM 759 N N . ALA A 1 92 ? -8.031 16.205 6.529 1.00 62.41 92 ALA A N 1
ATOM 760 C CA . ALA A 1 92 ? -9.392 16.547 6.127 1.00 62.41 92 ALA A CA 1
ATOM 761 C C . ALA A 1 92 ? -9.433 17.848 5.305 1.00 62.41 92 ALA A C 1
ATOM 763 O O . ALA A 1 92 ? -10.195 17.945 4.339 1.00 62.41 92 ALA A O 1
ATOM 764 N N . ALA A 1 93 ? -8.584 18.824 5.646 1.00 56.34 93 ALA A N 1
ATOM 765 C CA . ALA A 1 93 ? -8.410 20.055 4.873 1.00 56.34 93 ALA A CA 1
ATOM 766 C C . ALA A 1 93 ? -7.587 19.861 3.582 1.00 56.34 93 ALA A C 1
ATOM 768 O O . ALA A 1 93 ? -7.635 20.712 2.692 1.00 56.34 93 ALA A O 1
ATOM 769 N N . THR A 1 94 ? -6.851 18.749 3.467 1.00 53.97 94 THR A N 1
ATOM 770 C CA . THR A 1 94 ? -5.945 18.434 2.348 1.00 53.97 94 THR A CA 1
ATOM 771 C C . THR A 1 94 ? -6.473 17.349 1.412 1.00 53.97 94 THR A C 1
ATOM 773 O O . THR A 1 94 ? -5.705 16.823 0.610 1.00 53.97 94 THR A O 1
ATOM 776 N N . THR A 1 95 ? -7.800 17.158 1.339 1.00 55.34 95 THR A N 1
ATOM 777 C CA . THR A 1 95 ? -8.507 16.485 0.212 1.00 55.34 95 THR A CA 1
ATOM 778 C C . THR A 1 95 ? -8.306 17.186 -1.155 1.00 55.34 95 THR A C 1
ATOM 780 O O . THR A 1 95 ? -9.073 17.039 -2.109 1.00 55.34 95 THR A O 1
ATOM 783 N N . LEU A 1 96 ? -7.242 17.980 -1.264 1.00 53.28 96 LEU A N 1
ATOM 784 C CA . LEU A 1 96 ? -6.645 18.515 -2.462 1.00 53.28 96 LEU A CA 1
ATOM 785 C C . LEU A 1 96 ? -6.164 17.352 -3.330 1.00 53.28 96 LEU A C 1
ATOM 787 O O . LEU A 1 96 ? -5.386 16.499 -2.906 1.00 53.28 96 LEU A O 1
ATOM 791 N N . ARG A 1 97 ? -6.600 17.356 -4.592 1.00 62.69 97 ARG A N 1
ATOM 792 C CA . ARG A 1 97 ? -6.020 16.497 -5.627 1.00 62.69 97 ARG A CA 1
ATOM 793 C C . ARG A 1 97 ? -4.506 16.681 -5.599 1.00 62.69 97 ARG A C 1
ATOM 795 O O . ARG A 1 97 ? -4.052 17.820 -5.715 1.00 62.69 97 ARG A O 1
ATOM 802 N N . ALA A 1 98 ? -3.753 15.588 -5.473 1.00 69.12 98 ALA A N 1
ATOM 803 C CA . ALA A 1 98 ? -2.302 15.652 -5.579 1.00 69.12 98 ALA A CA 1
ATOM 804 C C . ALA A 1 98 ? -1.911 16.421 -6.846 1.00 69.12 98 ALA A C 1
ATOM 806 O O . ALA A 1 98 ? -2.383 16.123 -7.949 1.00 69.12 98 ALA A O 1
ATOM 807 N N . SER A 1 99 ? -1.097 17.455 -6.659 1.00 74.69 99 SER A N 1
ATOM 808 C CA . SER A 1 99 ? -0.629 18.319 -7.741 1.00 74.69 99 SER A CA 1
ATOM 809 C C . SER A 1 99 ? 0.786 17.945 -8.186 1.00 74.69 99 SER A C 1
ATOM 811 O O . SER A 1 99 ? 1.189 18.297 -9.296 1.00 74.69 99 SER A O 1
ATOM 813 N N . HIS A 1 100 ? 1.495 17.163 -7.365 1.00 86.62 100 HIS A N 1
ATOM 814 C CA . HIS A 1 100 ? 2.838 16.666 -7.620 1.00 86.62 100 HIS A CA 1
ATOM 815 C C . HIS A 1 100 ? 2.897 15.144 -7.471 1.00 86.62 100 HIS A C 1
ATOM 817 O O . HIS A 1 100 ? 2.218 14.547 -6.634 1.00 86.62 100 HIS A O 1
ATOM 823 N N . VAL A 1 101 ? 3.733 14.529 -8.308 1.00 90.50 101 VAL A N 1
ATOM 824 C CA . VAL A 1 101 ? 4.100 13.115 -8.227 1.00 90.50 101 VAL A CA 1
ATOM 825 C C . VAL A 1 101 ? 5.618 13.024 -8.203 1.00 90.50 101 VAL A C 1
ATOM 827 O O . VAL A 1 101 ? 6.277 13.433 -9.165 1.00 90.50 101 VAL A O 1
ATOM 830 N N . THR A 1 102 ? 6.163 12.443 -7.141 1.00 90.62 102 THR A N 1
ATOM 831 C CA . THR A 1 102 ? 7.604 12.235 -6.975 1.00 90.62 102 THR A CA 1
ATOM 832 C C . THR A 1 102 ? 7.916 10.750 -7.014 1.00 90.62 102 THR A C 1
ATOM 834 O O . THR A 1 102 ? 7.325 9.968 -6.283 1.00 90.62 102 THR A O 1
ATOM 837 N N . TYR A 1 103 ? 8.849 10.337 -7.867 1.00 9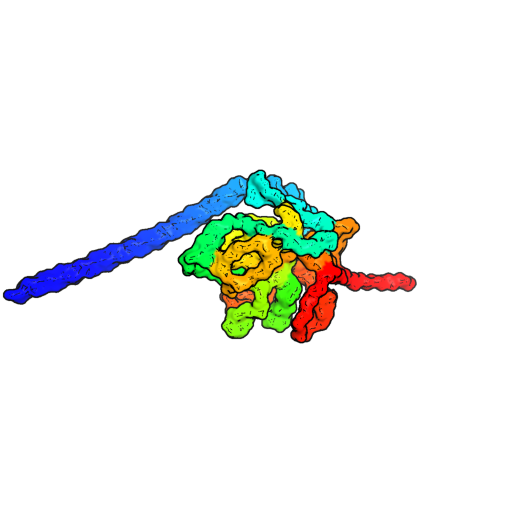2.56 103 TYR A N 1
ATOM 838 C CA . TYR A 1 103 ? 9.310 8.949 -7.911 1.00 92.56 103 TYR A CA 1
ATOM 839 C C . TYR A 1 103 ? 10.512 8.811 -6.990 1.00 92.56 103 TYR A C 1
ATOM 841 O O . TYR A 1 103 ? 11.385 9.678 -6.996 1.00 92.56 103 TYR A O 1
ATOM 849 N N . LEU A 1 104 ? 10.572 7.714 -6.236 1.00 91.00 104 LEU A N 1
ATOM 850 C CA . LEU A 1 104 ? 11.737 7.424 -5.392 1.00 91.00 104 LEU A CA 1
ATOM 851 C C . LEU A 1 104 ? 12.957 7.022 -6.225 1.00 91.00 104 LEU A C 1
ATOM 853 O O . LEU A 1 104 ? 14.097 7.173 -5.795 1.00 91.00 104 LEU A O 1
ATOM 857 N N . ARG A 1 105 ? 12.702 6.543 -7.443 1.00 91.88 105 ARG A N 1
ATOM 858 C CA . ARG A 1 105 ? 13.693 6.136 -8.431 1.00 91.88 105 ARG A CA 1
ATOM 859 C C . ARG A 1 105 ? 13.841 7.177 -9.530 1.00 91.88 105 ARG A C 1
ATOM 861 O O . ARG A 1 105 ? 12.869 7.814 -9.945 1.00 91.88 105 ARG A O 1
ATOM 868 N N . GLU A 1 106 ? 15.047 7.300 -10.080 1.00 91.31 106 GLU A N 1
ATOM 869 C CA . GLU A 1 106 ? 15.262 8.164 -11.233 1.00 91.31 106 GLU A CA 1
ATOM 870 C C . GLU A 1 106 ? 14.467 7.693 -12.455 1.00 91.31 106 GLU A C 1
ATOM 872 O O . GLU A 1 106 ? 14.456 6.516 -12.823 1.00 91.31 106 GLU A O 1
ATOM 877 N N . TYR A 1 107 ? 13.882 8.648 -13.181 1.00 93.31 107 TYR A N 1
ATOM 878 C CA . TYR A 1 107 ? 13.068 8.367 -14.369 1.00 93.31 107 TYR A CA 1
ATOM 879 C C . TYR A 1 107 ? 13.834 7.559 -15.418 1.00 93.31 107 TYR A C 1
ATOM 881 O O . TYR A 1 107 ? 13.250 6.735 -16.117 1.00 93.31 107 TYR A O 1
ATOM 889 N N . LYS A 1 108 ? 15.147 7.791 -15.540 1.00 93.25 108 LYS A N 1
ATOM 890 C CA . LYS A 1 108 ? 16.001 7.077 -16.494 1.00 93.25 108 LYS A CA 1
ATOM 891 C C . LYS A 1 108 ? 16.121 5.595 -16.158 1.00 93.25 108 LYS A C 1
ATOM 893 O O . LYS A 1 108 ? 16.091 4.787 -17.079 1.00 93.25 108 LYS A O 1
ATOM 898 N N . GLU A 1 109 ? 16.234 5.245 -14.880 1.00 93.56 109 GLU A N 1
ATOM 899 C CA . GLU A 1 109 ? 16.309 3.851 -14.438 1.00 93.56 109 GLU A CA 1
ATOM 900 C C . GLU A 1 109 ? 14.980 3.137 -14.683 1.00 93.56 109 GLU A C 1
ATOM 902 O O . GLU A 1 109 ? 14.970 2.049 -15.259 1.00 93.56 109 GLU A O 1
ATOM 907 N N . ILE A 1 110 ? 13.860 3.789 -14.350 1.00 93.75 110 ILE A N 1
ATOM 908 C CA . ILE A 1 110 ? 12.518 3.245 -14.597 1.00 93.75 110 ILE A CA 1
ATOM 909 C C . ILE A 1 110 ? 12.306 3.016 -16.095 1.00 93.75 110 ILE A C 1
ATOM 911 O O . ILE A 1 110 ? 11.920 1.928 -16.503 1.00 93.75 110 ILE A O 1
ATOM 915 N N . LEU A 1 111 ? 12.612 4.011 -16.936 1.00 91.81 111 LEU A N 1
ATOM 916 C CA . LEU A 1 111 ? 12.485 3.891 -18.392 1.00 91.81 111 LEU A CA 1
ATOM 917 C C . LEU A 1 111 ? 13.411 2.815 -18.970 1.00 91.81 111 LEU A C 1
ATOM 919 O O . LEU A 1 111 ? 13.026 2.101 -19.899 1.00 91.81 111 LEU A O 1
ATOM 923 N N . HIS A 1 112 ? 14.632 2.696 -18.444 1.00 91.44 112 HIS A N 1
ATOM 924 C CA . HIS A 1 112 ? 15.570 1.664 -18.870 1.00 91.44 112 HIS A CA 1
ATOM 925 C C . HIS A 1 112 ? 15.031 0.269 -18.545 1.00 91.44 112 HIS A C 1
ATOM 927 O O . HIS A 1 112 ? 14.951 -0.567 -19.441 1.00 91.44 112 HIS A O 1
ATOM 933 N N . ARG A 1 113 ? 14.569 0.048 -17.309 1.00 89.12 113 ARG A N 1
ATOM 934 C CA . ARG A 1 113 ? 13.932 -1.208 -16.891 1.00 89.12 113 ARG A CA 1
ATOM 935 C C . ARG A 1 113 ? 12.671 -1.499 -17.703 1.00 89.12 113 ARG A C 1
ATOM 937 O O . ARG A 1 113 ? 12.513 -2.593 -18.229 1.00 89.12 113 ARG A O 1
ATOM 944 N N . GLY A 1 114 ? 11.824 -0.489 -17.886 1.00 83.19 114 GLY A N 1
ATOM 945 C CA . GLY A 1 114 ? 10.588 -0.570 -18.659 1.00 83.19 114 GLY A CA 1
ATOM 946 C C . GLY A 1 114 ? 10.789 -0.969 -20.119 1.00 83.19 114 GLY A C 1
ATOM 947 O O . GLY A 1 114 ? 9.878 -1.528 -20.727 1.00 83.19 114 GLY A O 1
ATOM 948 N N . SER A 1 115 ? 11.977 -0.714 -20.678 1.00 82.81 115 SER A N 1
ATOM 949 C CA . SER A 1 115 ? 12.328 -1.009 -22.072 1.00 82.81 115 SER A CA 1
ATOM 950 C C . SER A 1 115 ? 13.321 -2.161 -22.256 1.00 82.81 115 SER A C 1
ATOM 952 O O . SER A 1 115 ? 13.531 -2.576 -23.397 1.00 82.81 115 SER A O 1
ATOM 954 N N . SER A 1 116 ? 13.912 -2.709 -21.186 1.00 81.44 116 SER A N 1
ATOM 955 C CA . SER A 1 116 ? 14.942 -3.756 -21.291 1.00 81.44 116 SER A CA 1
ATOM 956 C C . SER A 1 116 ? 14.388 -5.127 -21.693 1.00 81.44 116 SER A C 1
ATOM 958 O O . SER A 1 116 ? 15.151 -5.992 -22.123 1.00 81.44 116 SER A O 1
ATOM 960 N N . GLY A 1 117 ? 13.069 -5.325 -21.596 1.00 68.88 117 GLY A N 1
ATOM 961 C CA . GLY A 1 117 ? 12.421 -6.616 -21.840 1.00 68.88 117 GLY A CA 1
ATOM 962 C C . GLY A 1 117 ? 12.657 -7.637 -20.724 1.00 68.88 117 GLY A C 1
ATOM 963 O O . GLY A 1 117 ? 12.335 -8.810 -20.901 1.00 68.88 117 GLY A O 1
ATOM 964 N N . GLU A 1 118 ? 13.228 -7.213 -19.594 1.00 81.06 118 GLU A N 1
ATOM 965 C CA . GLU A 1 118 ? 13.294 -8.029 -18.385 1.00 81.06 118 GLU A CA 1
ATOM 966 C C . GLU A 1 118 ? 11.894 -8.220 -17.796 1.00 81.06 118 GLU A C 1
ATOM 968 O O . GLU A 1 118 ? 11.078 -7.302 -17.801 1.00 81.06 118 GLU A O 1
ATOM 973 N N . GLU A 1 119 ? 11.617 -9.420 -17.288 1.00 86.94 119 GLU A N 1
ATOM 974 C CA . GLU A 1 119 ? 10.345 -9.713 -16.631 1.00 86.94 119 GLU A CA 1
ATOM 975 C C . GLU A 1 119 ? 10.371 -9.201 -15.187 1.00 86.94 119 GLU A C 1
ATOM 977 O O . GLU A 1 119 ? 11.257 -9.552 -14.402 1.00 86.94 119 GLU A O 1
ATOM 982 N N . CYS A 1 120 ? 9.387 -8.380 -14.829 1.00 94.94 120 CYS A N 1
ATOM 983 C CA . CYS A 1 120 ? 9.136 -8.008 -13.446 1.00 94.94 120 CYS A CA 1
ATOM 984 C C . CYS A 1 120 ? 8.338 -9.108 -12.738 1.00 94.94 120 CYS A C 1
ATOM 986 O O . CYS A 1 120 ? 7.650 -9.925 -13.356 1.00 94.94 120 CYS A O 1
ATOM 988 N N . ALA A 1 121 ? 8.440 -9.147 -11.411 1.00 95.44 121 ALA A N 1
ATOM 989 C CA . ALA A 1 121 ? 7.657 -10.091 -10.628 1.00 95.44 121 ALA A CA 1
ATOM 990 C C . ALA A 1 121 ? 6.172 -9.705 -10.604 1.00 95.44 121 ALA A C 1
ATOM 992 O O . ALA A 1 121 ? 5.826 -8.529 -10.671 1.00 95.44 121 ALA A O 1
ATOM 993 N N . SER A 1 122 ? 5.303 -10.707 -10.464 1.00 93.88 122 SER A N 1
ATOM 994 C CA . SER A 1 122 ? 3.858 -10.508 -10.326 1.00 93.88 122 SER A CA 1
ATOM 995 C C . SER A 1 122 ? 3.498 -9.823 -9.007 1.00 93.88 122 SER A C 1
ATOM 997 O O . SER A 1 122 ? 4.141 -10.114 -7.989 1.00 93.88 122 SER A O 1
ATOM 999 N N . MET A 1 123 ? 2.415 -9.041 -8.982 1.00 95.19 123 MET A N 1
ATOM 1000 C CA . MET A 1 123 ? 1.971 -8.307 -7.791 1.00 95.19 123 MET A CA 1
ATOM 1001 C C . MET A 1 123 ? 1.851 -9.209 -6.548 1.00 95.19 123 MET A C 1
ATOM 1003 O O . MET A 1 123 ? 2.485 -8.884 -5.543 1.00 95.19 123 MET A O 1
ATOM 1007 N N . PRO A 1 124 ? 1.210 -10.401 -6.592 1.00 95.00 124 PRO A N 1
ATOM 1008 C CA . PRO A 1 124 ? 1.082 -11.244 -5.398 1.00 95.00 124 PRO A CA 1
ATOM 1009 C C . PRO A 1 124 ? 2.423 -11.654 -4.773 1.00 95.00 124 PRO A C 1
ATOM 1011 O O . PRO A 1 124 ? 2.532 -11.789 -3.556 1.00 95.00 124 PRO A O 1
ATOM 1014 N N . LYS A 1 125 ? 3.475 -11.825 -5.588 1.00 95.31 125 LYS A N 1
ATOM 1015 C CA . LYS A 1 125 ? 4.821 -12.174 -5.099 1.00 95.31 125 LYS A CA 1
ATOM 1016 C C . LYS A 1 125 ? 5.493 -10.989 -4.417 1.00 95.31 125 LYS A C 1
ATOM 1018 O O . LYS A 1 125 ? 6.168 -11.174 -3.407 1.00 95.31 125 LYS A O 1
ATOM 1023 N N . VAL A 1 126 ? 5.318 -9.791 -4.973 1.00 97.50 126 VAL A N 1
ATOM 1024 C CA . VAL A 1 126 ? 5.832 -8.554 -4.377 1.00 97.50 126 VAL A CA 1
ATOM 1025 C C . VAL A 1 126 ? 5.104 -8.261 -3.073 1.00 97.50 126 VAL A C 1
ATOM 1027 O O . VAL A 1 126 ? 5.758 -8.024 -2.061 1.00 97.50 126 VAL A O 1
ATOM 1030 N N . PHE A 1 127 ? 3.777 -8.383 -3.061 1.00 97.50 127 PHE A N 1
ATOM 1031 C CA . PHE A 1 127 ? 2.972 -8.181 -1.864 1.00 97.50 127 PHE A CA 1
ATOM 1032 C C . PHE A 1 127 ? 3.312 -9.186 -0.753 1.00 97.50 127 PHE A C 1
ATOM 1034 O O . PHE A 1 127 ? 3.558 -8.783 0.381 1.00 97.50 127 PHE A O 1
ATOM 1041 N N . GLN A 1 128 ? 3.456 -10.479 -1.076 1.00 96.25 128 GLN A N 1
ATOM 1042 C CA . GLN A 1 128 ? 3.923 -11.484 -0.111 1.00 96.25 128 GLN A CA 1
ATOM 1043 C C . GLN A 1 128 ? 5.295 -11.122 0.475 1.00 96.25 128 GLN A C 1
ATOM 1045 O O . GLN A 1 128 ? 5.514 -11.274 1.677 1.00 96.25 128 GLN A O 1
ATOM 1050 N N . TRP A 1 129 ? 6.224 -10.641 -0.357 1.00 97.31 129 TRP A N 1
ATOM 1051 C CA . TRP A 1 129 ? 7.538 -10.222 0.122 1.00 97.31 129 TRP A CA 1
ATOM 1052 C C . TRP A 1 129 ? 7.459 -8.985 1.025 1.00 97.31 129 TRP A C 1
ATOM 1054 O O . TRP A 1 129 ? 8.113 -8.971 2.065 1.00 97.31 129 TRP A O 1
ATOM 1064 N N . ILE A 1 130 ? 6.636 -7.991 0.679 1.00 97.88 130 ILE A N 1
ATOM 1065 C CA . ILE A 1 130 ? 6.387 -6.804 1.512 1.00 97.88 130 ILE A CA 1
ATOM 1066 C C . ILE A 1 130 ? 5.888 -7.220 2.901 1.00 97.88 130 ILE A C 1
ATOM 1068 O O . ILE A 1 130 ? 6.471 -6.821 3.907 1.00 97.88 130 ILE A O 1
ATOM 1072 N N . LEU A 1 131 ? 4.866 -8.078 2.962 1.00 96.19 131 LEU A N 1
ATOM 1073 C CA . LEU A 1 131 ? 4.314 -8.569 4.228 1.00 96.19 131 LEU A CA 1
ATOM 1074 C C . LEU A 1 131 ? 5.350 -9.340 5.049 1.00 96.19 131 LEU A C 1
ATOM 1076 O O . LEU A 1 131 ? 5.410 -9.185 6.267 1.00 96.19 131 LEU A O 1
ATOM 1080 N N . GLN A 1 132 ? 6.205 -10.125 4.389 1.00 94.75 132 GLN A N 1
ATOM 1081 C CA . GLN A 1 132 ? 7.319 -10.794 5.054 1.00 94.75 132 GLN A CA 1
ATOM 1082 C C . GLN A 1 132 ? 8.291 -9.780 5.679 1.00 94.75 132 GLN A C 1
ATOM 1084 O O . GLN A 1 132 ? 8.666 -9.955 6.834 1.00 94.75 132 GLN A O 1
ATOM 1089 N N . GLN A 1 133 ? 8.681 -8.719 4.960 1.00 95.50 133 GLN A N 1
ATOM 1090 C CA . GLN A 1 133 ? 9.582 -7.693 5.507 1.00 95.50 133 GLN A CA 1
ATOM 1091 C C . GLN A 1 133 ? 8.966 -6.949 6.697 1.00 95.50 133 GLN A C 1
ATOM 1093 O O . GLN A 1 133 ? 9.661 -6.677 7.672 1.00 95.50 133 GLN A O 1
ATOM 1098 N N . LEU A 1 134 ? 7.664 -6.656 6.642 1.00 93.44 134 LEU A N 1
ATOM 1099 C CA . LEU A 1 134 ? 6.938 -6.036 7.752 1.00 93.44 134 LEU A CA 1
ATOM 1100 C C . LEU A 1 134 ? 6.888 -6.961 8.977 1.00 93.44 134 LEU A C 1
ATOM 1102 O O . LEU A 1 134 ? 7.155 -6.524 10.094 1.00 93.44 134 LEU A O 1
ATOM 1106 N N . HIS A 1 135 ? 6.614 -8.251 8.773 1.00 88.00 135 HIS A N 1
ATOM 1107 C CA . HIS A 1 135 ? 6.561 -9.244 9.849 1.00 88.00 135 HIS A CA 1
ATOM 1108 C C . HIS A 1 135 ? 7.925 -9.524 10.496 1.00 88.00 135 HIS A C 1
ATOM 1110 O O . HIS A 1 135 ? 8.000 -9.746 11.702 1.00 88.00 135 HIS A O 1
ATOM 1116 N N . GLU A 1 136 ? 8.997 -9.524 9.702 1.00 89.38 136 GLU A N 1
ATOM 1117 C CA . GLU A 1 136 ? 10.375 -9.724 10.171 1.00 89.38 136 GLU A CA 1
ATOM 1118 C C . GLU A 1 136 ? 10.964 -8.476 10.852 1.00 89.38 136 GLU A C 1
ATOM 1120 O O . GLU A 1 136 ? 12.023 -8.569 11.474 1.00 89.38 136 GLU A O 1
ATOM 1125 N N . SER A 1 137 ? 10.298 -7.320 10.755 1.00 88.00 137 SER A N 1
ATOM 1126 C CA . SER A 1 137 ? 10.720 -6.096 11.438 1.00 88.00 137 SER A CA 1
ATOM 1127 C C . SER A 1 137 ? 10.471 -6.187 12.950 1.00 88.00 137 SER A C 1
ATOM 1129 O O . SER A 1 137 ? 9.440 -6.693 13.393 1.00 88.00 137 SER A O 1
ATOM 1131 N N . GLU A 1 138 ? 11.403 -5.672 13.759 1.00 77.94 138 GLU A N 1
ATOM 1132 C CA . GLU A 1 138 ? 11.268 -5.663 15.228 1.00 77.94 138 GLU A CA 1
ATOM 1133 C C . GLU A 1 138 ? 10.057 -4.834 15.696 1.00 77.94 138 GLU A C 1
ATOM 1135 O O . GLU A 1 138 ? 9.397 -5.196 16.669 1.00 77.94 138 GLU A O 1
ATOM 1140 N N . GLU A 1 139 ? 9.729 -3.777 14.950 1.00 74.81 139 GLU A N 1
ATOM 1141 C CA . GLU A 1 139 ? 8.649 -2.816 15.223 1.00 74.81 139 GLU A CA 1
ATOM 1142 C C . GLU A 1 139 ? 7.256 -3.331 14.807 1.00 74.81 139 GLU A C 1
ATOM 1144 O O . GLU A 1 139 ? 6.239 -2.769 15.204 1.00 74.81 139 GLU A O 1
ATOM 1149 N N . LYS A 1 140 ? 7.189 -4.415 14.016 1.00 76.12 140 LYS A N 1
ATOM 1150 C CA . LYS A 1 140 ? 5.946 -5.055 13.535 1.00 76.12 140 LYS A CA 1
ATOM 1151 C C . LYS A 1 140 ? 4.948 -4.085 12.881 1.00 76.12 140 LYS A C 1
ATOM 1153 O O . LYS A 1 140 ? 3.755 -4.096 13.191 1.00 76.12 140 LYS A O 1
ATOM 1158 N N . TYR A 1 141 ? 5.432 -3.281 11.939 1.00 84.69 141 TYR A N 1
ATOM 1159 C CA . TYR A 1 141 ? 4.645 -2.284 11.206 1.00 84.69 141 TYR A CA 1
ATOM 1160 C C . TYR A 1 141 ? 3.380 -2.867 10.530 1.00 84.69 141 TYR A C 1
ATOM 1162 O O . TYR A 1 141 ? 3.496 -3.789 9.714 1.00 84.69 141 TYR A O 1
ATOM 1170 N N . PRO A 1 142 ? 2.166 -2.358 10.833 1.00 90.25 142 PRO A N 1
ATOM 1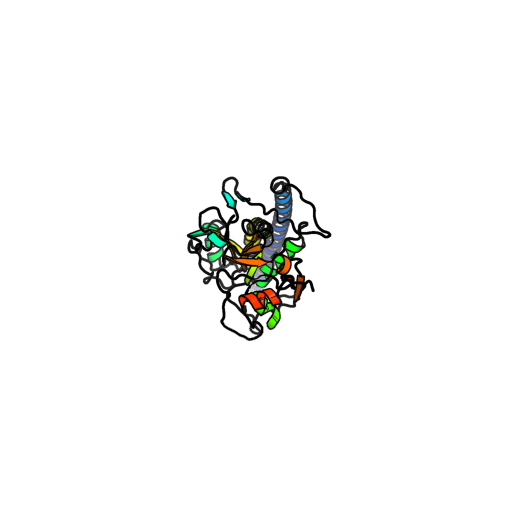171 C CA . PRO A 1 142 ? 0.932 -2.890 10.269 1.00 90.25 142 PRO A CA 1
ATOM 1172 C C . PRO A 1 142 ? 0.630 -2.318 8.875 1.00 90.25 142 PRO A C 1
ATOM 1174 O O . PRO A 1 142 ? 0.578 -1.106 8.677 1.00 90.25 142 PRO A O 1
ATOM 1177 N N . LEU A 1 143 ? 0.332 -3.212 7.930 1.00 96.25 143 LEU A N 1
ATOM 1178 C CA . LEU A 1 143 ? -0.233 -2.884 6.620 1.00 96.25 143 LEU A CA 1
ATOM 1179 C C . LEU A 1 143 ? -1.606 -3.545 6.496 1.00 96.25 143 LEU A C 1
ATOM 1181 O O . LEU A 1 143 ? -1.703 -4.774 6.456 1.00 96.25 143 LEU A O 1
ATOM 1185 N N . PHE A 1 144 ? -2.654 -2.730 6.476 1.00 97.62 144 PHE A N 1
ATOM 1186 C CA . PHE A 1 144 ? -4.038 -3.184 6.479 1.00 97.62 144 PHE A CA 1
ATOM 1187 C C . PHE A 1 144 ? -4.575 -3.299 5.062 1.00 97.62 144 PHE A C 1
ATOM 1189 O O . PHE A 1 144 ? -4.364 -2.396 4.258 1.00 97.62 144 PHE A O 1
ATOM 1196 N N . ILE A 1 145 ? -5.343 -4.346 4.772 1.00 97.88 145 ILE A N 1
ATOM 1197 C CA . ILE A 1 145 ? -6.182 -4.347 3.569 1.00 97.88 145 ILE A CA 1
ATOM 1198 C C . ILE A 1 145 ? -7.305 -3.325 3.764 1.00 97.88 145 ILE A C 1
ATOM 1200 O O . ILE A 1 145 ? -7.928 -3.296 4.828 1.00 97.88 145 ILE A O 1
ATOM 1204 N N . ALA A 1 146 ? -7.552 -2.489 2.758 1.00 95.88 146 ALA A N 1
ATOM 1205 C CA . ALA A 1 146 ? -8.505 -1.388 2.826 1.00 95.88 146 ALA A CA 1
ATOM 1206 C C . ALA A 1 146 ? -9.577 -1.484 1.731 1.00 95.88 146 ALA A C 1
ATOM 1208 O O . ALA A 1 146 ? -9.472 -2.267 0.793 1.00 95.88 146 ALA A O 1
ATOM 1209 N N . TYR A 1 147 ? -10.632 -0.681 1.876 1.00 95.00 147 TYR A N 1
ATOM 1210 C CA . TYR A 1 147 ? -11.617 -0.406 0.824 1.00 95.00 147 TYR A CA 1
ATOM 1211 C C . TYR A 1 147 ? -12.164 -1.637 0.073 1.00 95.00 147 TYR A C 1
ATOM 1213 O O . TYR A 1 147 ? -12.640 -2.582 0.708 1.00 95.00 147 TYR A O 1
ATOM 1221 N N . GLY A 1 148 ? -12.218 -1.570 -1.264 1.00 93.19 148 GLY A N 1
ATOM 1222 C CA . GLY A 1 148 ? -12.796 -2.609 -2.116 1.00 93.19 148 GLY A CA 1
ATOM 1223 C C . GLY A 1 148 ? -12.029 -3.919 -1.991 1.00 93.19 148 GLY A C 1
ATOM 1224 O O . GLY A 1 148 ? -12.634 -4.989 -1.920 1.00 93.19 148 GLY A O 1
ATOM 1225 N N . GLU A 1 149 ? -10.716 -3.826 -1.804 1.00 94.94 149 GLU A N 1
ATOM 1226 C CA . GLU A 1 149 ? -9.848 -4.982 -1.630 1.00 94.94 149 GLU A CA 1
ATOM 1227 C C . GLU A 1 149 ? -10.196 -5.812 -0.390 1.00 94.94 149 GLU A C 1
ATOM 1229 O O . GLU A 1 149 ? -10.148 -7.044 -0.395 1.00 94.94 149 GLU A O 1
ATOM 1234 N N . MET A 1 150 ? -10.641 -5.149 0.677 1.00 96.12 150 MET A N 1
ATOM 1235 C CA . MET A 1 150 ? -11.107 -5.824 1.887 1.00 96.12 150 MET A CA 1
ATOM 1236 C C . MET A 1 150 ? -12.394 -6.618 1.630 1.00 96.12 150 MET A C 1
ATOM 1238 O O . MET A 1 150 ? -12.561 -7.717 2.161 1.00 96.12 150 MET A O 1
ATOM 1242 N N . ILE A 1 151 ? -13.290 -6.100 0.780 1.00 95.06 151 ILE A N 1
ATOM 1243 C CA . ILE A 1 151 ? -14.486 -6.829 0.334 1.00 95.06 151 ILE A CA 1
ATOM 1244 C C . ILE A 1 151 ? -14.059 -8.050 -0.479 1.00 95.06 151 ILE A C 1
ATOM 1246 O O . ILE A 1 151 ? -14.576 -9.139 -0.224 1.00 95.06 151 ILE A O 1
ATOM 1250 N N . HIS A 1 152 ? -13.106 -7.879 -1.402 1.00 93.56 152 HIS A N 1
ATOM 1251 C CA . HIS A 1 152 ? -12.580 -8.969 -2.220 1.00 93.56 152 HIS A CA 1
ATOM 1252 C C . HIS A 1 152 ? -11.985 -10.095 -1.380 1.00 93.56 152 HIS A C 1
ATOM 1254 O O . HIS A 1 152 ? -12.325 -11.268 -1.555 1.00 93.56 152 HIS A O 1
ATOM 1260 N N . LEU A 1 153 ? -11.191 -9.743 -0.374 1.00 95.06 153 LEU A N 1
ATOM 1261 C CA . LEU A 1 153 ? -10.653 -10.721 0.558 1.00 95.06 153 LEU A CA 1
ATOM 1262 C C . LEU A 1 153 ? -11.752 -11.473 1.317 1.00 95.06 153 LEU A C 1
ATOM 1264 O O . LEU A 1 153 ? -11.735 -12.699 1.376 1.00 95.06 153 LEU A O 1
ATOM 1268 N N . LEU A 1 154 ? -12.710 -10.752 1.905 1.00 94.75 154 LEU A N 1
ATOM 1269 C CA . LEU A 1 154 ? -13.701 -11.340 2.811 1.00 94.75 154 LEU A CA 1
ATOM 1270 C C . LEU A 1 154 ? -14.794 -12.134 2.084 1.00 94.75 154 LEU A C 1
ATOM 1272 O O . LEU A 1 154 ? -15.333 -13.089 2.648 1.00 94.75 154 LEU A O 1
ATOM 1276 N N . ARG A 1 155 ? -15.147 -11.748 0.854 1.00 91.56 155 ARG A N 1
ATOM 1277 C CA . ARG A 1 155 ? -16.221 -12.384 0.080 1.00 91.56 155 ARG A CA 1
ATOM 1278 C C . ARG A 1 155 ? -15.690 -13.419 -0.908 1.00 91.56 155 ARG A C 1
ATOM 1280 O O . ARG A 1 155 ? -16.274 -14.499 -1.014 1.00 91.56 155 ARG A O 1
ATOM 1287 N N . GLU A 1 156 ? -14.623 -13.114 -1.639 1.00 91.50 156 GLU A N 1
ATOM 1288 C CA . GLU A 1 156 ? -14.042 -14.008 -2.644 1.00 91.50 156 GLU A CA 1
ATOM 1289 C C . GLU A 1 156 ? -12.938 -14.915 -2.075 1.00 91.50 156 GLU A C 1
ATOM 1291 O O . GLU A 1 156 ? -12.660 -15.964 -2.668 1.00 91.50 156 GLU A O 1
ATOM 1296 N N . GLY A 1 157 ? -12.350 -14.562 -0.925 1.00 93.44 157 GLY A N 1
ATOM 1297 C CA . GLY A 1 157 ? -11.310 -15.346 -0.246 1.00 93.44 157 GLY A CA 1
ATOM 1298 C C . GLY A 1 157 ? -9.937 -15.288 -0.919 1.00 93.44 157 GLY A C 1
ATOM 1299 O O . GLY A 1 157 ? -9.058 -16.076 -0.577 1.00 93.44 157 GLY A O 1
ATOM 1300 N N . ASP A 1 158 ? -9.771 -14.427 -1.923 1.00 93.88 158 ASP A N 1
ATOM 1301 C CA . ASP A 1 158 ? -8.562 -14.281 -2.731 1.00 93.88 158 ASP A CA 1
ATOM 1302 C C . ASP A 1 158 ? -8.646 -12.976 -3.531 1.00 93.88 158 ASP A C 1
ATOM 1304 O O . ASP A 1 158 ? -9.739 -12.475 -3.783 1.00 93.88 158 ASP A O 1
ATOM 1308 N N . PHE A 1 159 ? -7.506 -12.504 -4.024 1.00 92.75 159 PHE A N 1
ATOM 1309 C CA . PHE A 1 159 ? -7.404 -11.345 -4.918 1.00 92.75 159 PHE A CA 1
ATOM 1310 C C . PHE A 1 159 ? -7.313 -11.745 -6.398 1.00 92.75 159 PHE A C 1
ATOM 1312 O O . PHE A 1 159 ? -7.161 -10.920 -7.297 1.00 92.75 159 PHE A O 1
ATOM 1319 N N . ILE A 1 160 ? -7.363 -13.055 -6.659 1.00 92.75 160 ILE A N 1
ATOM 1320 C CA . ILE A 1 160 ? -7.111 -13.663 -7.962 1.00 92.75 160 ILE A CA 1
ATOM 1321 C C . ILE A 1 160 ? -8.331 -14.469 -8.414 1.00 92.75 160 ILE A C 1
ATOM 1323 O O . ILE A 1 160 ? -8.800 -15.414 -7.759 1.00 92.75 160 ILE A O 1
ATOM 1327 N N . HIS A 1 161 ? -8.838 -14.138 -9.597 1.00 87.50 161 HIS A N 1
ATOM 1328 C CA . HIS A 1 161 ? -9.886 -14.896 -10.264 1.00 87.50 161 HIS A CA 1
ATOM 1329 C C . HIS A 1 161 ? -9.423 -16.317 -10.627 1.00 87.50 161 HIS A C 1
ATOM 1331 O O . HIS A 1 161 ? -8.242 -16.644 -10.708 1.00 87.50 161 HIS A O 1
ATOM 1337 N N . LYS A 1 162 ? -10.382 -17.203 -10.928 1.00 84.50 162 LYS A N 1
ATOM 1338 C CA . LYS A 1 162 ? -10.086 -18.592 -11.340 1.00 84.50 162 LYS A CA 1
ATOM 1339 C C . LYS A 1 162 ? -9.270 -18.696 -12.635 1.00 84.50 162 LYS A C 1
ATOM 1341 O O . LYS A 1 162 ? -8.626 -19.713 -12.858 1.00 84.50 162 LYS A O 1
ATOM 1346 N N . ASN A 1 163 ? -9.330 -17.680 -13.493 1.00 85.31 163 ASN A N 1
ATOM 1347 C CA . ASN A 1 163 ? -8.555 -17.588 -14.735 1.00 85.31 163 ASN A CA 1
ATOM 1348 C C . ASN A 1 163 ? -7.119 -17.063 -14.509 1.00 85.31 163 ASN A C 1
ATOM 1350 O O . ASN A 1 163 ? -6.378 -16.935 -15.479 1.00 85.31 163 ASN A O 1
ATOM 1354 N N . GLY A 1 164 ? -6.743 -16.748 -13.264 1.00 84.50 164 GLY A N 1
ATOM 1355 C CA . GLY A 1 164 ? -5.429 -16.224 -12.900 1.00 84.50 164 GLY A CA 1
ATOM 1356 C C . GLY A 1 164 ? -5.264 -14.711 -13.060 1.00 84.50 164 GLY A C 1
ATOM 1357 O O . GLY A 1 164 ? -4.172 -14.217 -12.794 1.00 84.50 164 GLY A O 1
ATOM 1358 N N . SER A 1 165 ? -6.294 -13.969 -13.487 1.00 88.00 165 SER A N 1
ATOM 1359 C CA . SER A 1 165 ? -6.239 -12.504 -13.483 1.00 88.00 165 SER A CA 1
ATOM 1360 C C . SER A 1 165 ? -6.518 -11.954 -12.088 1.00 88.00 165 SER A C 1
ATOM 1362 O O . SER A 1 165 ? -7.243 -12.570 -11.305 1.00 88.00 165 SER A O 1
ATOM 1364 N N . TYR A 1 166 ? -5.965 -10.782 -11.796 1.00 91.06 166 TYR A N 1
ATOM 1365 C CA . TYR A 1 166 ? -6.333 -10.021 -10.610 1.00 91.06 166 TYR A CA 1
ATOM 1366 C C . TYR A 1 166 ? -7.812 -9.591 -10.677 1.00 91.06 166 TYR A C 1
ATOM 1368 O O . TYR A 1 166 ? -8.367 -9.513 -11.781 1.00 91.06 166 TYR A O 1
ATOM 1376 N N . ILE A 1 167 ? -8.463 -9.454 -9.518 1.00 90.56 167 ILE A N 1
ATOM 1377 C CA . ILE A 1 167 ? -9.907 -9.180 -9.429 1.00 90.56 167 ILE A CA 1
ATOM 1378 C C . ILE A 1 167 ? -10.223 -7.711 -9.716 1.00 90.56 167 ILE A C 1
ATOM 1380 O O . ILE A 1 167 ? -11.192 -7.448 -10.430 1.00 90.56 167 ILE A O 1
ATOM 1384 N N . ASP A 1 168 ? -9.408 -6.794 -9.198 1.00 89.44 168 ASP A N 1
ATOM 1385 C CA . ASP A 1 168 ? -9.604 -5.350 -9.356 1.00 89.44 168 ASP A CA 1
ATOM 1386 C C . ASP A 1 168 ? -8.562 -4.724 -10.312 1.00 89.44 168 ASP A C 1
ATOM 1388 O O . ASP A 1 168 ? -7.964 -5.432 -11.133 1.00 89.44 168 ASP A O 1
ATOM 1392 N N . ASP A 1 169 ? -8.356 -3.407 -10.278 1.00 90.19 169 ASP A N 1
ATOM 1393 C CA . ASP A 1 169 ? -7.280 -2.715 -11.005 1.00 90.19 169 ASP A CA 1
ATOM 1394 C C . ASP A 1 169 ? -6.134 -2.197 -10.106 1.00 90.19 169 ASP A C 1
ATOM 1396 O O . ASP A 1 169 ? -5.085 -1.797 -10.625 1.00 90.19 169 ASP A O 1
ATOM 1400 N N . ASP A 1 170 ? -6.281 -2.303 -8.783 1.00 93.81 170 ASP A N 1
ATOM 1401 C CA . ASP A 1 170 ? -5.309 -1.954 -7.738 1.00 93.81 170 ASP A CA 1
ATOM 1402 C C . ASP A 1 170 ? -5.472 -2.822 -6.466 1.00 93.81 170 ASP A C 1
ATOM 1404 O O . ASP A 1 170 ? -6.458 -3.528 -6.290 1.00 93.81 170 ASP A O 1
ATOM 1408 N N . LEU A 1 171 ? -4.456 -2.831 -5.594 1.00 96.31 171 LEU A N 1
ATOM 1409 C CA . LEU A 1 171 ? -4.524 -3.409 -4.245 1.00 96.31 171 LEU A CA 1
ATOM 1410 C C . LEU A 1 171 ? -4.580 -2.269 -3.221 1.00 96.31 171 LEU A C 1
ATOM 1412 O O . LEU A 1 171 ? -3.541 -1.686 -2.897 1.00 96.31 171 LEU A O 1
ATOM 1416 N N . ASP A 1 172 ? -5.771 -1.979 -2.699 1.00 96.50 172 ASP A N 1
ATOM 1417 C CA . ASP A 1 172 ? -5.991 -0.924 -1.705 1.00 96.50 172 ASP A CA 1
ATOM 1418 C C . ASP A 1 172 ? -5.494 -1.324 -0.306 1.00 96.50 172 ASP A C 1
ATOM 1420 O O . ASP A 1 172 ? -5.948 -2.311 0.288 1.00 96.50 172 ASP A O 1
ATOM 1424 N N . THR A 1 173 ? -4.612 -0.511 0.283 1.00 97.94 173 THR A N 1
ATOM 1425 C CA . THR A 1 173 ? -4.108 -0.735 1.646 1.00 97.94 173 THR A CA 1
ATOM 1426 C C . THR A 1 173 ? -4.050 0.531 2.494 1.00 97.94 173 THR A C 1
ATOM 1428 O O . THR A 1 173 ? -3.681 1.603 2.024 1.00 97.94 173 THR A O 1
ATOM 1431 N N . TRP A 1 174 ? -4.340 0.406 3.786 1.00 97.31 174 TRP A N 1
ATOM 1432 C CA . TRP A 1 174 ? -4.060 1.451 4.768 1.00 97.31 174 TRP A CA 1
ATOM 1433 C C . TRP A 1 174 ? -2.729 1.190 5.463 1.00 97.31 174 TRP A C 1
ATOM 1435 O O . TRP A 1 174 ? -2.417 0.060 5.846 1.00 97.31 174 TRP A O 1
ATOM 1445 N N . ALA A 1 175 ? -1.966 2.254 5.685 1.00 94.44 175 ALA A N 1
ATOM 1446 C CA . ALA A 1 175 ? -0.679 2.194 6.366 1.00 94.44 175 ALA A CA 1
ATOM 1447 C C . ALA A 1 175 ? -0.528 3.393 7.304 1.00 94.44 175 ALA A C 1
ATOM 1449 O O . ALA A 1 175 ? -0.865 4.513 6.935 1.00 94.44 175 ALA A O 1
ATOM 1450 N N . ILE A 1 176 ? 0.010 3.186 8.504 1.00 91.06 176 ILE A N 1
ATOM 1451 C CA . ILE A 1 176 ? 0.459 4.314 9.337 1.00 91.06 176 ILE A CA 1
ATOM 1452 C C . ILE A 1 176 ? 1.743 4.927 8.740 1.00 91.06 176 ILE A C 1
ATOM 1454 O O . ILE A 1 176 ? 2.472 4.207 8.043 1.00 91.06 176 ILE A O 1
ATOM 1458 N N . PRO A 1 177 ? 2.055 6.214 8.993 1.00 89.06 177 PRO A N 1
ATOM 1459 C CA . PRO A 1 177 ? 3.261 6.888 8.505 1.00 89.06 177 PRO A CA 1
ATOM 1460 C C . PRO A 1 177 ? 4.534 6.049 8.586 1.00 89.06 177 PRO A C 1
ATOM 1462 O O . PRO A 1 177 ? 5.239 5.884 7.595 1.00 89.06 177 PRO A O 1
ATOM 1465 N N . GLU A 1 178 ? 4.787 5.433 9.733 1.00 86.75 178 GLU A N 1
ATOM 1466 C CA . GLU A 1 178 ? 5.958 4.608 10.013 1.00 86.75 178 GLU A CA 1
ATOM 1467 C C . GLU A 1 178 ? 6.076 3.427 9.040 1.00 86.75 178 GLU A C 1
ATOM 1469 O O . GLU A 1 178 ? 7.165 3.113 8.558 1.00 86.75 178 GLU A O 1
ATOM 1474 N N . THR A 1 179 ? 4.943 2.814 8.691 1.00 92.31 179 THR A N 1
ATOM 1475 C CA . THR A 1 179 ? 4.882 1.720 7.713 1.00 92.31 179 THR A CA 1
ATOM 1476 C C . THR A 1 179 ? 5.224 2.233 6.317 1.00 92.31 179 THR A C 1
ATOM 1478 O O . THR A 1 179 ? 5.998 1.601 5.600 1.00 92.31 179 THR A O 1
ATOM 1481 N N . VAL A 1 180 ? 4.709 3.406 5.936 1.00 92.56 180 VAL A N 1
ATOM 1482 C CA . VAL A 1 180 ? 5.027 4.042 4.647 1.00 92.56 180 VAL A CA 1
ATOM 1483 C C . VAL A 1 180 ? 6.525 4.348 4.549 1.00 92.56 180 VAL A C 1
ATOM 1485 O O . VAL A 1 180 ? 7.147 4.012 3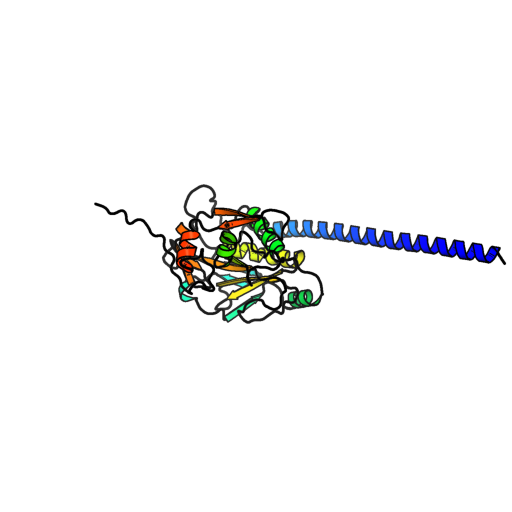.541 1.00 92.56 180 VAL A O 1
ATOM 1488 N N . VAL A 1 181 ? 7.122 4.917 5.603 1.00 88.75 181 VAL A N 1
ATOM 1489 C CA . VAL A 1 181 ? 8.567 5.205 5.669 1.00 88.75 181 VAL A CA 1
ATOM 1490 C C . VAL A 1 181 ? 9.392 3.929 5.547 1.00 88.75 181 VAL A C 1
ATOM 1492 O O . VAL A 1 181 ? 10.353 3.875 4.776 1.00 88.75 181 VAL A O 1
ATOM 1495 N N . PHE A 1 182 ? 9.013 2.885 6.283 1.00 90.81 182 PHE A N 1
ATOM 1496 C CA . PHE A 1 182 ? 9.686 1.594 6.217 1.00 90.81 182 PHE A CA 1
ATOM 1497 C C . PHE A 1 182 ? 9.685 1.031 4.789 1.00 90.81 182 PHE A C 1
ATOM 1499 O O . PHE A 1 182 ? 10.740 0.655 4.278 1.00 90.81 182 PHE A O 1
ATOM 1506 N N . LEU A 1 183 ? 8.534 1.038 4.109 1.00 93.81 183 LEU A N 1
ATOM 1507 C CA . LEU A 1 183 ? 8.423 0.552 2.731 1.00 93.81 183 LEU A CA 1
ATOM 1508 C C . LEU A 1 183 ? 9.203 1.420 1.739 1.00 93.81 183 LEU A C 1
ATOM 1510 O O . LEU A 1 183 ? 9.871 0.877 0.860 1.00 93.81 183 LEU A O 1
ATOM 1514 N N . ALA A 1 184 ? 9.193 2.744 1.911 1.00 91.69 184 ALA A N 1
ATOM 1515 C CA . ALA A 1 184 ? 9.982 3.657 1.088 1.00 91.69 184 ALA A CA 1
ATOM 1516 C C . ALA A 1 184 ? 11.488 3.349 1.176 1.00 91.69 184 ALA A C 1
ATOM 1518 O O . ALA A 1 184 ? 12.181 3.335 0.158 1.00 91.69 184 ALA A O 1
ATOM 1519 N N . ASN A 1 185 ? 11.989 2.999 2.365 1.00 89.19 185 ASN A N 1
ATOM 1520 C CA . ASN A 1 185 ? 13.383 2.584 2.553 1.00 89.19 185 ASN A CA 1
ATOM 1521 C C . ASN A 1 185 ? 13.718 1.248 1.865 1.00 89.19 185 ASN A C 1
ATOM 1523 O O . ASN A 1 185 ? 14.881 0.994 1.537 1.00 89.19 185 ASN A O 1
ATOM 1527 N N . LEU A 1 186 ? 12.718 0.404 1.600 1.00 93.12 186 LEU A N 1
ATOM 1528 C CA . LEU A 1 186 ? 12.870 -0.857 0.871 1.00 93.12 186 LEU A CA 1
ATOM 1529 C C . LEU A 1 186 ? 12.777 -0.699 -0.655 1.00 93.12 186 LEU A C 1
ATOM 1531 O O . LEU A 1 186 ? 12.969 -1.688 -1.366 1.00 93.12 186 LEU A O 1
ATOM 1535 N N . GLU A 1 187 ? 12.526 0.505 -1.181 1.00 95.25 187 GLU A N 1
ATOM 1536 C CA . GLU A 1 187 ? 12.304 0.717 -2.619 1.00 95.25 187 GLU A CA 1
ATOM 1537 C C . GLU A 1 187 ? 13.462 0.211 -3.483 1.00 95.25 187 GLU A C 1
ATOM 1539 O O . GLU A 1 187 ? 13.236 -0.436 -4.503 1.00 95.25 187 GLU A O 1
ATOM 1544 N N . HIS A 1 188 ? 14.705 0.411 -3.047 1.00 93.38 188 HIS A N 1
ATOM 1545 C CA . HIS A 1 188 ? 15.864 -0.085 -3.785 1.00 93.38 188 HIS A CA 1
ATOM 1546 C C . HIS A 1 188 ? 15.867 -1.612 -3.934 1.00 93.38 188 HIS A C 1
ATOM 1548 O O . HIS A 1 188 ? 16.167 -2.125 -5.011 1.00 93.38 188 HIS A O 1
ATOM 1554 N N . LEU A 1 189 ? 15.455 -2.342 -2.894 1.00 95.88 189 LEU A N 1
ATOM 1555 C CA . LEU A 1 189 ? 15.318 -3.796 -2.951 1.00 95.88 189 LEU A CA 1
ATOM 1556 C C . LEU A 1 189 ? 14.128 -4.209 -3.818 1.00 95.88 189 LEU A C 1
ATOM 1558 O O . LEU A 1 189 ? 14.232 -5.194 -4.550 1.00 95.88 189 LEU A O 1
ATOM 1562 N N . LEU A 1 190 ? 13.017 -3.462 -3.767 1.00 96.44 190 LEU A N 1
ATOM 1563 C CA . LEU A 1 190 ? 11.872 -3.677 -4.658 1.00 96.44 190 LEU A CA 1
ATOM 1564 C C . LEU A 1 190 ? 12.298 -3.571 -6.127 1.00 96.44 190 LEU A C 1
ATOM 1566 O O . LEU A 1 190 ? 11.968 -4.444 -6.941 1.00 96.44 190 LEU A O 1
ATOM 1570 N N . PHE A 1 191 ? 13.092 -2.553 -6.449 1.00 95.88 191 PHE A N 1
ATOM 1571 C CA . PHE A 1 191 ? 13.535 -2.288 -7.809 1.00 95.88 191 PHE A CA 1
ATOM 1572 C C . PHE A 1 191 ? 14.514 -3.351 -8.297 1.00 95.88 191 PHE A C 1
ATOM 1574 O O . PHE A 1 191 ? 14.296 -3.961 -9.344 1.00 95.88 191 PHE A O 1
ATOM 1581 N N . GLU A 1 192 ? 15.552 -3.641 -7.516 1.00 93.50 192 GLU A N 1
ATOM 1582 C CA . GLU A 1 192 ? 16.585 -4.605 -7.898 1.00 93.50 192 GLU A CA 1
ATOM 1583 C C . GLU A 1 192 ? 16.052 -6.038 -7.993 1.00 93.50 192 GLU A C 1
ATOM 1585 O O . GLU A 1 192 ? 16.389 -6.773 -8.924 1.00 93.50 192 GLU A O 1
ATOM 1590 N N . LYS A 1 193 ? 15.218 -6.455 -7.034 1.00 94.88 193 LYS A N 1
ATOM 1591 C CA . LYS A 1 193 ? 14.774 -7.850 -6.924 1.00 94.88 193 LYS A CA 1
ATOM 1592 C C . LYS A 1 193 ? 13.559 -8.158 -7.787 1.00 94.88 193 LYS A C 1
ATOM 1594 O O . LYS A 1 193 ? 13.447 -9.274 -8.297 1.00 94.88 193 LYS A O 1
ATOM 1599 N N . PHE A 1 194 ? 12.642 -7.205 -7.923 1.00 97.19 194 PHE A N 1
ATOM 1600 C CA . PHE A 1 194 ? 11.346 -7.443 -8.555 1.00 97.19 194 PHE A CA 1
ATOM 1601 C C . PHE A 1 194 ? 11.098 -6.563 -9.775 1.00 97.19 194 PHE A C 1
ATOM 1603 O O . PHE A 1 194 ? 10.198 -6.873 -10.554 1.00 97.19 194 PHE A O 1
ATOM 1610 N N . GLY A 1 195 ? 11.884 -5.501 -9.971 1.00 96.19 195 GLY A N 1
ATOM 1611 C CA . GLY A 1 195 ? 11.606 -4.475 -10.971 1.00 96.19 195 GLY A CA 1
ATOM 1612 C C . GLY A 1 195 ? 10.424 -3.586 -10.586 1.00 96.19 195 GLY A C 1
ATOM 1613 O O . GLY A 1 195 ? 9.740 -3.079 -11.469 1.00 96.19 195 GLY A O 1
ATOM 1614 N N . TRP A 1 196 ? 10.147 -3.427 -9.291 1.00 97.69 196 TRP A N 1
ATOM 1615 C CA . TRP A 1 196 ? 9.066 -2.580 -8.780 1.00 97.69 196 TRP A CA 1
ATOM 1616 C C . TRP A 1 196 ? 9.633 -1.297 -8.179 1.00 97.69 196 TRP A C 1
ATOM 1618 O O . TRP A 1 196 ? 10.693 -1.315 -7.574 1.00 97.69 196 TRP A O 1
ATOM 1628 N N . THR A 1 197 ? 8.941 -0.180 -8.347 1.00 96.25 197 THR A N 1
ATOM 1629 C CA . THR A 1 197 ? 9.345 1.126 -7.811 1.00 96.25 197 THR A CA 1
ATOM 1630 C C . THR A 1 197 ? 8.185 1.769 -7.063 1.00 96.25 197 THR A C 1
ATOM 1632 O O . THR A 1 197 ? 7.066 1.255 -7.075 1.00 96.25 197 THR A O 1
ATOM 1635 N N . MET A 1 198 ? 8.445 2.898 -6.412 1.00 96.19 198 MET A N 1
ATOM 1636 C CA . MET A 1 198 ? 7.446 3.663 -5.677 1.00 96.19 198 MET A CA 1
ATOM 1637 C C . MET A 1 198 ? 7.347 5.088 -6.208 1.00 96.19 198 MET A C 1
ATOM 1639 O O . MET A 1 198 ? 8.354 5.722 -6.549 1.00 96.19 198 MET A O 1
ATOM 1643 N N . ARG A 1 199 ? 6.125 5.616 -6.219 1.00 94.12 199 ARG A N 1
ATOM 1644 C CA . ARG A 1 199 ? 5.867 7.043 -6.404 1.00 94.12 199 ARG A CA 1
ATOM 1645 C C . ARG A 1 199 ? 4.948 7.583 -5.318 1.00 94.12 199 ARG A C 1
ATOM 1647 O O . ARG A 1 199 ? 4.009 6.918 -4.887 1.00 94.12 199 ARG A O 1
ATOM 1654 N N . LEU A 1 200 ? 5.247 8.802 -4.910 1.00 92.81 200 LEU A N 1
ATOM 1655 C CA . LEU A 1 200 ? 4.573 9.570 -3.884 1.00 92.81 200 LEU A CA 1
ATOM 1656 C C . LEU A 1 200 ? 3.697 10.619 -4.549 1.00 92.81 200 LEU A C 1
ATOM 1658 O O . LEU A 1 200 ? 4.095 11.231 -5.543 1.00 92.81 200 LEU A O 1
ATOM 1662 N N . PHE A 1 201 ? 2.518 10.815 -3.993 1.00 91.44 201 PHE A N 1
ATOM 1663 C CA . PHE A 1 201 ? 1.556 11.810 -4.414 1.00 91.44 201 PHE A CA 1
ATOM 1664 C C . PHE A 1 201 ? 1.467 12.854 -3.318 1.00 91.44 201 PHE A C 1
ATOM 1666 O O . PHE A 1 201 ? 1.404 12.523 -2.128 1.00 91.44 201 PHE A O 1
ATOM 1673 N N . SER A 1 202 ? 1.487 14.108 -3.752 1.00 86.81 202 SER A N 1
ATOM 1674 C CA . SER A 1 202 ? 1.634 15.226 -2.841 1.00 86.81 202 SER A CA 1
ATOM 1675 C C . SER A 1 202 ? 0.803 16.427 -3.314 1.00 86.81 202 SER A C 1
ATOM 1677 O O . SER A 1 202 ? 0.798 16.754 -4.512 1.00 86.81 202 SER A O 1
ATOM 1679 N N . PRO A 1 203 ? 0.027 17.080 -2.424 1.00 77.56 203 PRO A N 1
ATOM 1680 C CA . PRO A 1 203 ? -0.717 18.290 -2.762 1.00 77.56 203 PRO A CA 1
ATOM 1681 C C . PRO A 1 203 ? 0.218 19.487 -2.981 1.00 77.56 203 PRO A C 1
ATOM 1683 O O . PRO A 1 203 ? -0.081 20.338 -3.817 1.00 77.56 203 PRO A O 1
ATOM 1686 N N . ASP A 1 204 ? 1.361 19.515 -2.303 1.00 72.56 204 ASP A N 1
ATOM 1687 C CA . ASP A 1 204 ? 2.530 20.369 -2.544 1.00 72.56 204 ASP A CA 1
ATOM 1688 C C . ASP A 1 204 ? 3.775 19.477 -2.717 1.00 72.56 204 ASP A C 1
ATOM 1690 O O . ASP A 1 204 ? 3.611 18.302 -3.008 1.00 72.56 204 ASP A O 1
ATOM 1694 N N . THR A 1 205 ? 5.008 19.984 -2.694 1.00 70.06 205 THR A N 1
ATOM 1695 C CA . THR A 1 205 ? 6.178 19.144 -3.029 1.00 70.06 205 THR A CA 1
ATOM 1696 C C . THR A 1 205 ? 6.589 18.174 -1.926 1.00 70.06 205 THR A C 1
ATOM 1698 O O . THR A 1 205 ? 7.221 17.167 -2.243 1.00 70.06 205 THR A O 1
ATOM 1701 N N . ASP A 1 206 ? 6.212 18.450 -0.674 1.00 80.94 206 ASP A N 1
ATOM 1702 C CA . ASP A 1 206 ? 6.851 17.831 0.490 1.00 80.94 206 ASP A CA 1
ATOM 1703 C C . ASP A 1 206 ? 5.850 17.065 1.375 1.00 80.94 206 ASP A C 1
ATOM 1705 O O . ASP A 1 206 ? 6.275 16.266 2.201 1.00 80.94 206 ASP A O 1
ATOM 1709 N N . VAL A 1 207 ? 4.531 17.232 1.202 1.00 84.00 207 VAL A N 1
ATOM 1710 C CA . VAL A 1 207 ? 3.510 16.501 1.978 1.00 84.00 207 VAL A CA 1
ATOM 1711 C C . VAL A 1 207 ? 3.050 15.246 1.234 1.00 84.00 207 VAL A C 1
ATOM 1713 O O . VAL A 1 207 ? 2.545 15.334 0.122 1.00 84.00 207 VAL A O 1
ATOM 1716 N N . ILE A 1 208 ? 3.156 14.057 1.820 1.00 87.50 208 ILE A N 1
ATOM 1717 C CA . ILE A 1 208 ? 2.677 12.807 1.210 1.00 87.50 208 ILE A CA 1
ATOM 1718 C C . ILE A 1 208 ? 1.241 12.541 1.642 1.00 87.50 208 ILE A C 1
ATOM 1720 O O . ILE A 1 208 ? 0.963 12.403 2.832 1.00 87.50 208 ILE A O 1
ATOM 1724 N N . ASN A 1 209 ? 0.341 12.408 0.668 1.00 89.00 209 ASN A N 1
ATOM 1725 C CA . ASN A 1 209 ? -1.051 12.035 0.919 1.00 89.00 209 ASN A CA 1
ATOM 1726 C C . ASN A 1 209 ? -1.453 10.686 0.311 1.00 89.00 209 ASN A C 1
ATOM 1728 O O . ASN A 1 209 ? -2.513 10.166 0.635 1.00 89.00 209 ASN A O 1
ATOM 1732 N N . PHE A 1 210 ? -0.622 10.115 -0.564 1.00 92.31 210 PHE A N 1
ATOM 1733 C CA . PHE A 1 210 ? -0.880 8.826 -1.198 1.00 92.31 210 PHE A CA 1
ATOM 1734 C C . PHE A 1 210 ? 0.397 8.245 -1.816 1.00 92.31 210 PHE A C 1
ATOM 1736 O O . PHE A 1 210 ? 1.295 8.985 -2.230 1.00 92.31 210 PHE A O 1
ATOM 1743 N N . VAL A 1 211 ? 0.505 6.919 -1.875 1.00 95.00 211 VAL A N 1
ATOM 1744 C CA . VAL A 1 211 ? 1.679 6.227 -2.427 1.00 95.00 211 VAL A CA 1
ATOM 1745 C C . VAL A 1 211 ? 1.237 5.079 -3.319 1.00 95.00 211 VAL A C 1
ATOM 1747 O O . VAL A 1 211 ? 0.308 4.352 -2.994 1.00 95.00 211 VAL A O 1
ATOM 1750 N N . GLN A 1 212 ? 1.957 4.871 -4.419 1.00 96.81 212 GLN A N 1
ATOM 1751 C CA . GLN A 1 212 ? 1.807 3.678 -5.246 1.00 96.81 212 GLN A CA 1
ATOM 1752 C C . GLN A 1 212 ? 3.132 2.937 -5.355 1.00 96.81 212 GLN A C 1
ATOM 1754 O O . GLN A 1 212 ? 4.143 3.521 -5.755 1.00 96.81 212 GLN A O 1
ATOM 1759 N N . ILE A 1 213 ? 3.102 1.643 -5.043 1.00 97.94 213 ILE A N 1
ATOM 1760 C CA . ILE A 1 213 ? 4.160 0.680 -5.345 1.00 97.94 213 ILE A CA 1
ATOM 1761 C C . ILE A 1 213 ? 3.752 -0.041 -6.628 1.00 97.94 213 ILE A C 1
ATOM 1763 O O . ILE A 1 213 ? 2.663 -0.604 -6.708 1.00 97.94 213 ILE A O 1
ATOM 1767 N N . MET A 1 214 ? 4.596 -0.011 -7.652 1.00 96.62 214 MET A N 1
ATOM 1768 C CA . MET A 1 214 ? 4.189 -0.412 -8.998 1.00 96.62 214 MET A CA 1
ATOM 1769 C C . MET A 1 214 ? 5.317 -1.035 -9.812 1.00 96.62 214 MET A C 1
ATOM 1771 O O . MET A 1 214 ? 6.498 -0.733 -9.631 1.00 96.62 214 MET A O 1
ATOM 1775 N N . GLU A 1 215 ? 4.928 -1.890 -10.751 1.00 95.44 215 GLU A N 1
ATOM 1776 C CA . GLU A 1 215 ? 5.813 -2.508 -11.731 1.00 95.44 215 GLU A CA 1
ATOM 1777 C C . GLU A 1 215 ? 6.509 -1.433 -12.593 1.00 95.44 215 GLU A C 1
ATOM 1779 O O . GLU A 1 215 ? 5.871 -0.517 -13.104 1.00 95.44 215 GLU A O 1
ATOM 1784 N N . SER A 1 216 ? 7.828 -1.530 -12.785 1.00 95.06 216 SER A N 1
ATOM 1785 C CA . SER A 1 216 ? 8.567 -0.650 -13.710 1.00 95.06 216 SER A CA 1
ATOM 1786 C C . SER A 1 216 ? 8.552 -1.173 -15.149 1.00 95.06 216 SER A C 1
ATOM 1788 O O . SER A 1 216 ? 8.742 -0.404 -16.090 1.00 95.06 216 SER A O 1
ATOM 1790 N N . CYS A 1 217 ? 8.342 -2.477 -15.344 1.00 92.44 217 CYS A N 1
ATOM 1791 C CA . CYS A 1 217 ? 8.234 -3.100 -16.660 1.00 92.44 217 CYS A CA 1
ATOM 1792 C C . CYS A 1 217 ? 6.986 -2.591 -17.398 1.00 92.44 217 CYS A C 1
ATOM 1794 O O . CYS A 1 217 ? 5.877 -2.654 -16.881 1.00 92.44 217 CYS A O 1
ATOM 1796 N N . GLY A 1 218 ? 7.165 -2.040 -18.603 1.00 88.50 218 GLY A N 1
ATOM 1797 C CA . GLY A 1 218 ? 6.083 -1.404 -19.371 1.00 88.50 218 GLY A CA 1
ATOM 1798 C C . GLY A 1 218 ? 5.684 0.002 -18.898 1.00 88.50 218 GLY A C 1
ATOM 1799 O O . GLY A 1 218 ? 5.141 0.775 -19.692 1.00 88.50 218 GLY A O 1
ATOM 1800 N N . HIS A 1 219 ? 6.029 0.381 -17.665 1.00 91.81 219 HIS A N 1
ATOM 1801 C CA . HIS A 1 219 ? 5.666 1.673 -17.101 1.00 91.81 219 HIS A CA 1
ATOM 1802 C C . HIS A 1 219 ? 6.420 2.840 -17.747 1.00 91.81 219 HIS A C 1
ATOM 1804 O O . HIS A 1 219 ? 7.632 2.798 -17.984 1.00 91.81 219 HIS A O 1
ATOM 1810 N N . ARG A 1 220 ? 5.702 3.938 -17.989 1.00 89.81 220 ARG A N 1
ATOM 1811 C CA . ARG A 1 220 ? 6.271 5.222 -18.405 1.00 89.81 220 ARG A CA 1
ATOM 1812 C C . ARG A 1 220 ? 6.022 6.254 -17.310 1.00 89.81 220 ARG A C 1
ATOM 1814 O O . ARG A 1 220 ? 4.857 6.609 -17.123 1.00 89.81 220 ARG A O 1
ATOM 1821 N N . PRO A 1 221 ? 7.072 6.789 -16.655 1.00 90.75 221 PRO A N 1
ATOM 1822 C CA . PRO A 1 221 ? 6.921 7.816 -15.632 1.00 90.75 221 PRO A CA 1
ATOM 1823 C C . PRO A 1 221 ? 6.105 9.014 -16.122 1.00 90.75 221 PRO A C 1
ATOM 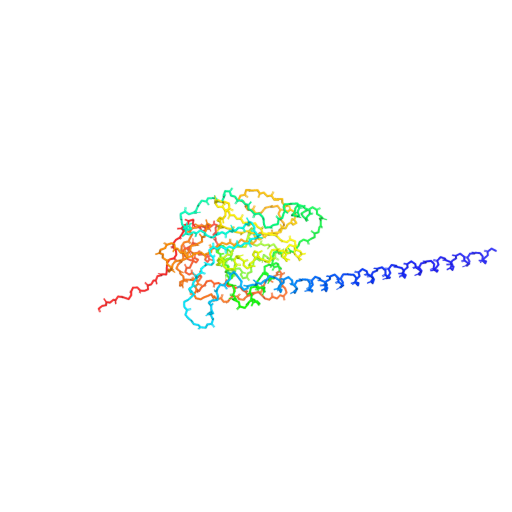1825 O O . PRO A 1 221 ? 6.312 9.528 -17.225 1.00 90.75 221 PRO A O 1
ATOM 1828 N N . ARG A 1 222 ? 5.166 9.458 -15.286 1.00 88.44 222 ARG A N 1
ATOM 1829 C CA . ARG A 1 222 ? 4.287 10.612 -15.526 1.00 88.44 222 ARG A CA 1
ATOM 1830 C C . ARG A 1 222 ? 4.148 11.420 -14.248 1.00 88.44 222 ARG A C 1
ATOM 1832 O O . ARG A 1 222 ? 4.059 10.842 -13.167 1.00 88.44 222 ARG A O 1
ATOM 1839 N N . ASN A 1 223 ? 4.014 12.732 -14.414 1.00 84.38 223 ASN A N 1
ATOM 1840 C CA . ASN A 1 223 ? 3.817 13.677 -13.312 1.00 84.38 223 ASN A CA 1
ATOM 1841 C C . ASN A 1 223 ? 2.340 13.793 -12.890 1.00 84.38 223 ASN A C 1
ATOM 1843 O O . ASN A 1 223 ? 2.021 14.540 -11.975 1.00 84.38 223 ASN A O 1
ATOM 1847 N N . ALA A 1 224 ? 1.426 13.121 -13.597 1.00 84.81 224 ALA A N 1
ATOM 1848 C CA . ALA A 1 224 ? -0.003 13.199 -13.328 1.00 84.81 224 ALA A CA 1
ATOM 1849 C C . ALA A 1 224 ? -0.414 12.180 -12.261 1.00 84.81 224 ALA A C 1
ATOM 1851 O O . ALA A 1 224 ? -0.153 10.984 -12.421 1.00 84.81 224 ALA A O 1
ATOM 1852 N N . ALA A 1 225 ? -1.126 12.655 -11.238 1.00 84.69 225 ALA A N 1
ATOM 1853 C CA . ALA A 1 225 ? -1.732 11.840 -10.194 1.00 84.69 225 ALA A CA 1
ATOM 1854 C C . ALA A 1 225 ? -2.878 10.980 -10.762 1.00 84.69 225 ALA A C 1
ATOM 1856 O O . ALA A 1 225 ? -4.043 11.370 -10.756 1.00 84.69 225 ALA A O 1
ATOM 1857 N N . THR A 1 226 ? -2.530 9.836 -11.347 1.00 85.69 226 THR A N 1
ATOM 1858 C CA . THR A 1 226 ? -3.448 8.963 -12.092 1.00 85.69 226 THR A CA 1
ATOM 1859 C C . THR A 1 226 ? -3.108 7.504 -11.844 1.00 85.69 226 THR A C 1
ATOM 1861 O O . THR A 1 226 ? -1.947 7.194 -11.582 1.00 85.69 226 THR A O 1
ATOM 1864 N N . LYS A 1 227 ? -4.094 6.610 -11.982 1.00 86.19 227 LYS A N 1
ATOM 1865 C CA . LYS A 1 227 ? -3.889 5.158 -11.890 1.00 86.19 227 LYS A CA 1
ATOM 1866 C C . LYS A 1 227 ? -2.792 4.664 -12.841 1.00 86.19 227 LYS A C 1
ATOM 1868 O O . LYS A 1 227 ? -2.596 5.213 -13.935 1.00 86.19 227 LYS A O 1
ATOM 1873 N N . VAL A 1 228 ? -2.086 3.613 -12.432 1.00 88.19 228 VAL A N 1
ATOM 1874 C CA . VAL A 1 228 ? -1.141 2.899 -13.300 1.00 88.19 228 VAL A CA 1
ATOM 1875 C C . VAL A 1 228 ? -1.950 2.042 -14.273 1.00 88.19 228 VAL A C 1
ATOM 1877 O O . VAL A 1 228 ? -2.801 1.269 -13.863 1.00 88.19 228 VAL A O 1
ATOM 1880 N N . THR A 1 229 ? -1.741 2.229 -15.575 1.00 89.56 229 THR A N 1
ATOM 1881 C CA . THR A 1 229 ? -2.545 1.573 -16.636 1.00 89.56 229 THR A CA 1
ATOM 1882 C C . THR A 1 229 ? -1.696 1.018 -17.775 1.00 89.56 229 THR A C 1
ATOM 1884 O O . THR A 1 229 ? -2.215 0.459 -18.737 1.00 89.56 229 THR A O 1
ATOM 1887 N N . ASP A 1 230 ? -0.384 1.225 -17.712 1.00 89.12 230 ASP A N 1
ATOM 1888 C CA . ASP A 1 230 ? 0.594 0.822 -18.721 1.00 89.12 230 ASP A CA 1
ATOM 1889 C C . ASP A 1 230 ? 1.446 -0.381 -18.301 1.00 89.12 230 ASP A C 1
ATOM 1891 O O . ASP A 1 230 ? 2.330 -0.791 -19.052 1.00 89.12 230 ASP A O 1
ATOM 1895 N N . THR A 1 231 ? 1.165 -0.954 -17.135 1.00 90.12 231 THR A N 1
ATOM 1896 C CA . THR A 1 231 ? 1.802 -2.160 -16.603 1.00 90.12 231 THR A CA 1
ATOM 1897 C C . THR A 1 231 ? 0.875 -3.362 -16.738 1.00 90.12 231 THR A C 1
ATOM 1899 O O . THR A 1 231 ? -0.329 -3.222 -16.972 1.00 90.12 231 THR A O 1
ATOM 1902 N N . LYS A 1 232 ? 1.442 -4.567 -16.636 1.00 90.62 232 LYS A N 1
ATOM 1903 C CA . LYS A 1 232 ? 0.655 -5.806 -16.656 1.00 90.62 232 LYS A CA 1
ATOM 1904 C C . LYS A 1 232 ? 0.038 -6.066 -15.287 1.00 90.62 232 LYS A C 1
ATOM 1906 O O . LYS A 1 232 ? -1.064 -6.602 -15.202 1.00 90.62 232 LYS A O 1
ATOM 1911 N N . GLU A 1 233 ? 0.792 -5.751 -14.244 1.00 92.94 233 GLU A N 1
ATOM 1912 C CA . GLU A 1 233 ? 0.400 -5.971 -12.862 1.00 92.94 233 GLU A CA 1
ATOM 1913 C C . GLU A 1 233 ? -0.243 -4.702 -12.277 1.00 92.94 233 GLU A C 1
ATOM 1915 O O . GLU A 1 233 ? 0.205 -3.593 -12.603 1.00 92.94 233 GLU A O 1
ATOM 1920 N N . PRO A 1 234 ? -1.278 -4.847 -11.428 1.00 94.25 234 PRO A N 1
ATOM 1921 C CA . PRO A 1 234 ? -1.906 -3.721 -10.744 1.00 94.25 234 PRO A CA 1
ATOM 1922 C C . PRO A 1 234 ? -0.943 -3.089 -9.732 1.00 94.25 234 PRO A C 1
ATOM 1924 O O . PRO A 1 234 ? -0.027 -3.748 -9.230 1.00 94.25 234 PRO A O 1
ATOM 1927 N N . ALA A 1 235 ? -1.147 -1.809 -9.424 1.00 96.38 235 ALA A N 1
ATOM 1928 C CA . ALA A 1 235 ? -0.382 -1.139 -8.377 1.00 96.38 235 ALA A CA 1
ATOM 1929 C C . ALA A 1 235 ? -0.844 -1.591 -6.985 1.00 96.38 235 ALA A C 1
ATOM 1931 O O . ALA A 1 235 ? -2.002 -1.945 -6.789 1.00 96.38 235 ALA A O 1
ATOM 1932 N N . ILE A 1 236 ? 0.064 -1.536 -6.014 1.00 98.00 236 ILE A N 1
ATOM 1933 C CA . ILE A 1 236 ? -0.276 -1.593 -4.592 1.00 98.00 236 ILE A CA 1
ATOM 1934 C C . ILE A 1 236 ? -0.376 -0.153 -4.103 1.00 98.00 236 ILE A C 1
ATOM 1936 O O . ILE A 1 236 ? 0.595 0.605 -4.195 1.00 98.00 236 ILE A O 1
ATOM 1940 N N . GLU A 1 237 ? -1.544 0.224 -3.608 1.00 96.94 237 GLU A N 1
ATOM 1941 C CA . GLU A 1 237 ? -1.869 1.587 -3.213 1.00 96.94 237 GLU A CA 1
ATOM 1942 C C . GLU A 1 237 ? -1.826 1.706 -1.692 1.00 96.94 237 GLU A C 1
ATOM 1944 O O . GLU A 1 237 ? -2.498 0.961 -0.977 1.00 96.94 237 GLU A O 1
ATOM 1949 N N . LEU A 1 238 ? -1.002 2.624 -1.185 1.00 96.25 238 LEU A N 1
ATOM 1950 C CA . LEU A 1 238 ? -0.916 2.919 0.241 1.00 96.25 238 LEU A CA 1
ATOM 1951 C C . LEU A 1 238 ? -1.624 4.241 0.511 1.00 96.25 238 LEU A C 1
ATOM 1953 O O . LEU A 1 238 ? -1.227 5.293 -0.001 1.00 96.25 238 LEU A O 1
ATOM 1957 N N . TYR A 1 239 ? -2.623 4.166 1.375 1.00 94.31 239 TYR A N 1
ATOM 1958 C CA . TYR A 1 239 ? -3.402 5.278 1.887 1.00 94.31 239 TYR A CA 1
ATOM 1959 C C . TYR A 1 239 ? -2.921 5.569 3.318 1.00 94.31 239 TYR A C 1
ATOM 1961 O O . TYR A 1 239 ? -3.248 4.805 4.237 1.00 94.31 239 TYR A O 1
ATOM 1969 N N . PRO A 1 240 ? -2.099 6.616 3.538 1.00 92.94 240 PRO A N 1
ATOM 1970 C CA . PRO A 1 240 ? -1.592 6.915 4.868 1.00 92.94 240 PRO A CA 1
ATOM 1971 C C . PRO A 1 240 ? -2.735 7.277 5.825 1.00 92.94 240 PRO A C 1
ATOM 1973 O O . PRO A 1 240 ? -3.473 8.233 5.564 1.00 92.94 240 PRO A O 1
ATOM 1976 N N . LEU A 1 241 ? -2.857 6.527 6.925 1.00 91.94 241 LEU A N 1
ATOM 1977 C CA . LEU A 1 241 ? -3.757 6.797 8.047 1.00 91.94 241 LEU A CA 1
ATOM 1978 C C . LEU A 1 241 ? -3.017 7.604 9.105 1.00 91.94 241 LEU A C 1
ATOM 1980 O O . LEU A 1 241 ? -2.124 7.083 9.775 1.00 91.94 241 LEU A O 1
ATOM 1984 N N . VAL A 1 242 ? -3.404 8.861 9.281 1.00 89.44 242 VAL A N 1
ATOM 1985 C CA . VAL A 1 242 ? -2.746 9.772 10.224 1.00 89.44 242 VAL A CA 1
ATOM 1986 C C . VAL A 1 242 ? -3.739 10.282 11.270 1.00 89.44 242 VAL A C 1
ATOM 1988 O O . VAL A 1 242 ? -4.933 10.340 10.980 1.00 89.44 242 VAL A O 1
ATOM 1991 N N . PRO A 1 243 ? -3.305 10.637 12.491 1.00 88.38 243 PRO A N 1
ATOM 1992 C CA . PRO A 1 243 ? -4.207 11.175 13.508 1.00 88.38 243 PRO A CA 1
ATOM 1993 C C . PRO A 1 243 ? -4.958 12.424 13.023 1.00 88.38 243 PRO A C 1
ATOM 1995 O O . PRO A 1 243 ? -4.399 13.265 12.314 1.00 88.38 243 PRO A O 1
ATOM 1998 N N . ALA A 1 244 ? -6.228 12.565 13.404 1.00 85.75 244 ALA A N 1
ATOM 1999 C CA . ALA A 1 244 ? -6.990 13.761 13.080 1.00 85.75 244 ALA A CA 1
ATOM 2000 C C . ALA A 1 244 ? -6.508 14.955 13.913 1.00 85.75 244 ALA A C 1
ATOM 2002 O O . ALA A 1 244 ? -6.276 14.861 15.119 1.00 85.75 244 ALA A O 1
ATOM 2003 N N . LYS A 1 245 ? -6.419 16.127 13.281 1.00 82.44 245 LYS A N 1
ATOM 2004 C CA . LYS A 1 245 ? -6.010 17.350 13.970 1.00 82.44 245 LYS A CA 1
ATOM 2005 C C . LYS A 1 245 ? -6.960 17.694 15.115 1.00 82.44 245 LYS A C 1
ATOM 2007 O O . LYS A 1 245 ? -8.124 18.020 14.885 1.00 82.44 245 LYS A O 1
ATOM 2012 N N . GLY A 1 246 ? -6.429 17.705 16.335 1.00 83.44 246 GLY A N 1
ATOM 2013 C CA . GLY A 1 246 ? -7.188 18.055 17.537 1.00 83.44 246 GLY A CA 1
ATOM 2014 C C . GLY A 1 246 ? -8.133 16.958 18.031 1.00 83.44 246 GLY A C 1
ATOM 2015 O O . GLY A 1 246 ? -8.900 17.223 18.953 1.00 83.44 246 GLY A O 1
ATOM 2016 N N . ASP A 1 247 ? -8.075 15.758 17.446 1.00 84.75 247 ASP A N 1
ATOM 2017 C CA . ASP A 1 247 ? -8.809 14.586 17.911 1.00 84.75 247 ASP A CA 1
ATOM 2018 C C . ASP A 1 247 ? -7.974 13.319 17.698 1.00 84.75 247 ASP A C 1
ATOM 2020 O O . ASP A 1 247 ? -8.071 12.631 16.681 1.00 84.75 247 ASP A O 1
ATOM 2024 N N . ASP A 1 248 ? -7.159 12.996 18.701 1.00 82.94 248 ASP A N 1
ATOM 2025 C CA . ASP A 1 248 ? -6.301 11.814 18.673 1.00 82.94 248 ASP A CA 1
ATOM 2026 C C . ASP A 1 248 ? -7.089 10.501 18.743 1.00 82.94 248 ASP A C 1
ATOM 2028 O O . ASP A 1 248 ? -6.473 9.446 18.633 1.00 82.94 248 ASP A O 1
ATOM 2032 N N . SER A 1 249 ? -8.414 10.514 18.926 1.00 87.62 249 SER A N 1
ATOM 2033 C CA . SER A 1 249 ? -9.234 9.296 18.850 1.00 87.62 249 SER A CA 1
ATOM 2034 C C . SER A 1 249 ? -9.614 8.925 17.416 1.00 87.62 249 SER A C 1
ATOM 2036 O O . SER A 1 249 ? -10.027 7.794 17.164 1.00 87.62 249 SER A O 1
ATOM 2038 N N . LEU A 1 250 ? -9.407 9.840 16.466 1.00 90.38 250 LEU A N 1
ATOM 2039 C CA . LEU A 1 250 ? -9.694 9.648 15.052 1.00 90.38 250 LEU A CA 1
ATOM 2040 C C . LEU A 1 250 ? -8.409 9.482 14.239 1.00 90.38 250 LEU A C 1
ATOM 2042 O O . LEU A 1 250 ? -7.398 10.151 14.453 1.00 90.38 250 LEU A O 1
ATOM 2046 N N . LEU A 1 251 ? -8.484 8.609 13.245 1.00 92.31 251 LEU A N 1
ATOM 2047 C CA . LEU A 1 251 ? -7.552 8.511 12.130 1.00 92.31 251 LEU A CA 1
ATOM 2048 C C . LEU A 1 251 ? -8.202 9.114 10.895 1.00 92.31 251 LEU A C 1
ATOM 2050 O O . LEU A 1 251 ? -9.422 9.068 10.740 1.00 92.31 251 LEU A O 1
ATOM 2054 N N . VAL A 1 252 ? -7.389 9.643 9.995 1.00 91.62 252 VAL A N 1
ATOM 2055 C CA . VAL A 1 252 ? -7.829 10.154 8.707 1.00 91.62 252 VAL A CA 1
ATOM 2056 C C . VAL A 1 252 ? -6.956 9.563 7.613 1.00 91.62 252 VAL A C 1
ATOM 2058 O O . VAL A 1 252 ? -5.730 9.670 7.657 1.00 91.62 252 VAL A O 1
ATOM 2061 N N . ASP A 1 253 ? -7.599 8.962 6.620 1.00 91.12 253 ASP A N 1
ATOM 2062 C CA . ASP A 1 253 ? -6.975 8.648 5.340 1.00 91.12 253 ASP A CA 1
ATOM 2063 C C . ASP A 1 253 ? -6.628 9.957 4.625 1.00 91.12 253 ASP A C 1
ATOM 2065 O O . ASP A 1 253 ? -7.513 10.743 4.280 1.00 91.12 253 ASP A O 1
ATOM 2069 N N . SER A 1 254 ? -5.340 10.191 4.402 1.00 87.81 254 SER A N 1
ATOM 2070 C CA . SER A 1 254 ? -4.845 11.432 3.798 1.00 87.81 254 SER A CA 1
ATOM 2071 C C . SER A 1 254 ? -5.215 11.643 2.324 1.00 87.81 254 SER A C 1
ATOM 2073 O O . SER A 1 254 ? -5.158 12.780 1.855 1.00 87.81 254 SER A O 1
ATOM 2075 N N . TRP A 1 255 ? -5.658 10.612 1.605 1.00 88.00 255 TRP A N 1
ATOM 2076 C CA . TRP A 1 255 ? -6.112 10.713 0.219 1.00 88.00 255 TRP A CA 1
ATOM 2077 C C . TRP A 1 255 ? -7.619 10.949 0.118 1.00 88.00 255 TRP A C 1
ATOM 2079 O O . TRP A 1 255 ? -8.064 11.909 -0.516 1.00 88.00 255 TRP A O 1
ATOM 2089 N N . GLN A 1 256 ? -8.423 10.083 0.746 1.00 85.88 256 GLN A N 1
ATOM 2090 C CA . GLN A 1 256 ? -9.888 10.177 0.672 1.00 85.88 256 GLN A CA 1
ATOM 2091 C C . GLN A 1 256 ? -10.482 11.139 1.706 1.00 85.88 256 GLN A C 1
ATOM 2093 O O . GLN A 1 256 ? -11.648 11.518 1.592 1.00 85.88 256 GLN A O 1
ATOM 2098 N N . GLY A 1 257 ? -9.721 11.526 2.730 1.00 88.38 257 GLY A N 1
ATOM 2099 C CA . GLY A 1 257 ? -10.217 12.310 3.864 1.00 88.38 257 GLY A CA 1
ATOM 2100 C C . GLY A 1 257 ? -11.159 11.530 4.786 1.00 88.38 257 GLY A C 1
ATOM 2101 O O . GLY A 1 257 ? -11.832 12.138 5.620 1.00 88.38 257 GLY A O 1
ATOM 2102 N N . THR A 1 258 ? -11.248 10.207 4.621 1.00 90.50 258 THR A N 1
ATOM 2103 C CA . THR A 1 258 ? -12.100 9.327 5.425 1.00 90.50 258 THR A CA 1
ATOM 2104 C C . THR A 1 258 ? -11.629 9.339 6.872 1.00 90.50 258 THR A C 1
ATOM 2106 O O . THR A 1 258 ? -10.475 9.018 7.140 1.00 90.50 258 THR A O 1
ATOM 2109 N N . LYS A 1 259 ? -12.517 9.697 7.802 1.00 92.81 259 LYS A N 1
ATOM 2110 C CA . LYS A 1 259 ? -12.266 9.702 9.247 1.00 92.81 259 LYS A CA 1
ATOM 2111 C C . LYS A 1 259 ? -12.739 8.392 9.863 1.00 92.81 259 LYS A C 1
ATOM 2113 O O . LYS A 1 259 ? -13.870 7.986 9.607 1.00 92.81 259 LYS A O 1
ATOM 2118 N N . ILE A 1 260 ? -11.904 7.756 10.675 1.00 94.44 260 ILE A N 1
ATOM 2119 C CA . ILE A 1 260 ? -12.169 6.447 11.279 1.00 94.44 260 ILE A CA 1
ATOM 2120 C C . ILE A 1 260 ? -11.774 6.491 12.756 1.00 94.44 260 ILE A C 1
ATOM 2122 O O . ILE A 1 260 ? -10.651 6.879 13.069 1.00 94.44 260 ILE A O 1
ATOM 2126 N N . ASP A 1 261 ? -12.658 6.073 13.659 1.00 95.06 261 ASP A N 1
ATOM 2127 C CA . ASP A 1 261 ? -12.314 5.866 15.072 1.00 95.06 261 ASP A CA 1
ATOM 2128 C C . ASP A 1 261 ? -11.148 4.874 15.199 1.00 95.06 261 ASP A C 1
ATOM 2130 O O . ASP A 1 261 ? -11.175 3.785 14.616 1.00 95.06 261 ASP A O 1
ATOM 2134 N N . LYS A 1 262 ? -10.131 5.219 15.999 1.00 93.06 262 LYS A N 1
ATOM 2135 C CA . LYS A 1 262 ? -8.973 4.348 16.263 1.00 93.06 262 LYS A CA 1
ATOM 2136 C C . LYS A 1 262 ? -9.395 2.972 16.771 1.00 93.06 262 LYS A C 1
ATOM 2138 O O . LYS A 1 262 ? -8.822 1.981 16.328 1.00 93.06 262 LYS A O 1
ATOM 2143 N N . ASP A 1 263 ? -10.434 2.914 17.600 1.00 93.75 263 ASP A N 1
ATOM 2144 C CA . ASP A 1 263 ? -10.988 1.677 18.169 1.00 93.75 263 ASP A CA 1
ATOM 2145 C C . ASP A 1 263 ? -11.674 0.779 17.124 1.00 93.75 263 ASP A C 1
ATOM 2147 O O . ASP A 1 263 ? -11.946 -0.390 17.382 1.00 93.75 263 ASP A O 1
ATOM 2151 N N . LEU A 1 264 ? -11.981 1.296 15.927 1.00 95.81 264 LEU A N 1
ATOM 2152 C CA . LEU A 1 264 ? -12.421 0.453 14.814 1.00 95.81 264 LEU A CA 1
ATOM 2153 C C . LEU A 1 264 ? -11.232 -0.217 14.113 1.00 95.81 264 LEU A C 1
ATOM 2155 O O . LEU A 1 264 ? -11.388 -1.287 13.522 1.00 95.81 264 LEU A O 1
ATOM 2159 N N . VAL A 1 265 ? -10.053 0.408 14.156 1.00 95.06 265 VAL A N 1
ATOM 2160 C CA . VAL A 1 265 ? -8.841 -0.040 13.456 1.00 95.06 265 VAL A CA 1
ATOM 2161 C C . VAL A 1 265 ? -7.980 -0.937 14.339 1.00 95.06 265 VAL A C 1
ATOM 2163 O O . VAL A 1 265 ? -7.526 -1.987 13.879 1.00 95.06 265 VAL A O 1
ATOM 2166 N N . PHE A 1 266 ? -7.778 -0.558 15.598 1.00 92.88 266 PHE A N 1
ATOM 2167 C CA . PHE A 1 266 ? -6.837 -1.199 16.510 1.00 92.88 266 PHE A CA 1
ATOM 2168 C C . PHE A 1 266 ? -7.530 -1.881 17.696 1.00 92.88 266 PHE A C 1
ATOM 2170 O O . PHE A 1 266 ? -8.478 -1.314 18.223 1.00 92.88 266 PHE A O 1
ATOM 2177 N N . PRO A 1 267 ? -7.006 -3.029 18.177 1.00 93.06 267 PRO A N 1
ATOM 2178 C CA . PRO A 1 267 ? -5.834 -3.743 17.663 1.00 93.06 267 PRO A CA 1
ATOM 2179 C C . PRO A 1 267 ? -6.085 -4.445 16.319 1.00 93.06 267 PRO A C 1
ATOM 2181 O O . PRO A 1 267 ? -7.151 -5.003 16.068 1.00 93.06 267 PRO A O 1
ATOM 2184 N N . ALA A 1 268 ? -5.057 -4.447 15.467 1.00 91.38 268 ALA A N 1
ATOM 2185 C CA . ALA A 1 268 ? -5.093 -5.106 14.165 1.00 91.38 268 ALA A CA 1
ATOM 2186 C C . ALA A 1 268 ? -5.291 -6.625 14.301 1.00 91.38 268 ALA A C 1
ATOM 2188 O O . ALA A 1 268 ? -4.667 -7.266 15.151 1.00 91.38 268 ALA A O 1
ATOM 2189 N N . GLN A 1 269 ? -6.088 -7.215 13.413 1.00 92.56 269 GLN A N 1
ATOM 2190 C CA . GLN A 1 269 ? -6.345 -8.654 13.370 1.00 92.56 269 GLN A CA 1
ATOM 2191 C C . GLN A 1 269 ? -5.559 -9.321 12.247 1.00 92.56 269 GLN A C 1
ATOM 2193 O O . GLN A 1 269 ? -5.512 -8.814 11.129 1.00 92.56 269 GLN A O 1
ATOM 2198 N N . ASP A 1 270 ? -4.964 -10.477 12.534 1.00 94.38 270 ASP A N 1
ATOM 2199 C CA . ASP A 1 270 ? -4.382 -11.327 11.497 1.00 94.38 270 ASP A CA 1
ATOM 2200 C C . ASP A 1 270 ? -5.481 -12.067 10.733 1.00 94.38 270 ASP A C 1
ATOM 2202 O O . ASP A 1 270 ? -6.339 -12.722 11.327 1.00 94.38 270 ASP A O 1
ATOM 2206 N N . TYR A 1 271 ? -5.410 -12.013 9.406 1.00 94.56 271 TYR A N 1
ATOM 2207 C CA . TYR A 1 271 ? -6.242 -12.802 8.509 1.00 94.56 271 TYR A CA 1
ATOM 2208 C C . TYR A 1 271 ? -5.348 -13.630 7.590 1.00 94.56 271 TYR A C 1
ATOM 2210 O O . TYR A 1 271 ? -4.501 -13.089 6.878 1.00 94.56 271 TYR A O 1
ATOM 2218 N N . VAL A 1 272 ? -5.525 -14.951 7.620 1.00 95.62 272 VAL A N 1
ATOM 2219 C CA . VAL A 1 272 ? -4.725 -15.897 6.834 1.00 95.62 272 VAL A CA 1
ATOM 2220 C C . VAL A 1 272 ? -5.575 -16.468 5.712 1.00 95.62 272 VAL A C 1
ATOM 2222 O O . VAL A 1 272 ? -6.662 -16.987 5.968 1.00 95.62 272 VAL A O 1
ATOM 2225 N N . PHE A 1 273 ? -5.068 -16.423 4.482 1.00 94.56 273 PHE A N 1
ATOM 2226 C CA . PHE A 1 273 ? -5.747 -17.000 3.324 1.00 94.56 273 PHE A CA 1
ATOM 2227 C C . PHE A 1 273 ? -4.776 -17.653 2.340 1.00 94.56 273 PHE A C 1
ATOM 2229 O O . PHE A 1 273 ? -3.581 -17.358 2.314 1.00 94.56 273 PHE A O 1
ATOM 2236 N N . GLU A 1 274 ? -5.316 -18.553 1.524 1.00 94.19 274 GLU A N 1
ATOM 2237 C CA . GLU A 1 274 ? -4.593 -19.262 0.470 1.00 94.19 274 GLU A CA 1
ATOM 2238 C C . GLU A 1 274 ? -4.874 -18.580 -0.872 1.00 94.19 274 GLU A C 1
ATOM 2240 O O . GLU A 1 274 ? -5.971 -18.704 -1.420 1.00 94.19 274 GLU A O 1
ATOM 2245 N N . SER A 1 275 ? -3.890 -17.860 -1.414 1.00 93.19 275 SER A N 1
ATOM 2246 C CA . SER A 1 275 ? -4.036 -17.250 -2.737 1.00 93.19 275 SER A CA 1
ATOM 2247 C C . SER A 1 275 ? -3.746 -18.257 -3.843 1.00 93.19 275 SER A C 1
ATOM 2249 O O . SER A 1 275 ? -2.732 -18.953 -3.811 1.00 93.19 275 SER A O 1
ATOM 2251 N N . LYS A 1 276 ? -4.563 -18.270 -4.902 1.00 90.88 276 LYS A N 1
ATOM 2252 C CA . LYS A 1 276 ? -4.318 -19.113 -6.088 1.00 90.88 276 LYS A CA 1
ATOM 2253 C C . LYS A 1 276 ? -3.022 -18.775 -6.831 1.00 90.88 276 LYS A C 1
ATOM 2255 O O . LYS A 1 276 ? -2.572 -19.583 -7.641 1.00 90.88 276 LYS A O 1
ATOM 2260 N N . ALA A 1 277 ? -2.456 -17.587 -6.615 1.00 91.25 277 ALA A N 1
ATOM 2261 C CA . ALA A 1 277 ? -1.234 -17.146 -7.287 1.00 91.25 277 ALA A CA 1
ATOM 2262 C C . ALA A 1 277 ? 0.060 -17.513 -6.542 1.00 91.25 277 ALA A C 1
ATOM 2264 O O . ALA A 1 277 ? 1.147 -17.240 -7.061 1.00 91.25 277 ALA A O 1
ATOM 2265 N N . LEU A 1 278 ? -0.027 -18.091 -5.340 1.00 91.94 278 LEU A N 1
ATOM 2266 C CA . LEU A 1 278 ? 1.124 -18.335 -4.473 1.00 91.94 278 LEU A CA 1
ATOM 2267 C C . LEU A 1 278 ? 1.104 -19.750 -3.895 1.00 91.94 278 LEU A C 1
ATOM 2269 O O . LEU A 1 278 ? 0.056 -20.348 -3.692 1.00 91.94 278 LEU A O 1
ATOM 2273 N N . ASP A 1 279 ? 2.292 -20.266 -3.584 1.00 90.88 279 ASP A N 1
ATOM 2274 C CA . ASP A 1 279 ? 2.466 -21.620 -3.039 1.00 90.88 279 ASP A CA 1
ATOM 2275 C C . ASP A 1 279 ? 2.338 -21.684 -1.507 1.00 90.88 279 ASP A C 1
ATOM 2277 O O . ASP A 1 279 ? 2.509 -22.746 -0.906 1.00 90.88 279 ASP A O 1
ATOM 2281 N N . LYS A 1 280 ? 2.144 -20.535 -0.854 1.00 90.75 280 LYS A N 1
ATOM 2282 C CA . LYS A 1 280 ? 2.079 -20.417 0.603 1.00 90.75 280 LYS A CA 1
ATOM 2283 C C . LYS A 1 280 ? 0.946 -19.476 1.001 1.00 90.75 280 LYS A C 1
ATOM 2285 O O . LYS A 1 280 ? 0.786 -18.453 0.323 1.00 90.75 280 LYS A O 1
ATOM 2290 N N . PRO A 1 281 ? 0.267 -19.754 2.126 1.00 93.00 281 PRO A N 1
ATOM 2291 C CA . PRO A 1 281 ? -0.707 -18.829 2.670 1.00 93.00 281 PRO A CA 1
ATOM 2292 C C . PRO A 1 281 ? -0.071 -17.477 2.991 1.00 93.00 281 PRO A C 1
ATOM 2294 O O . PRO A 1 281 ? 1.114 -17.382 3.335 1.00 93.00 281 PRO A O 1
ATOM 2297 N N . ILE A 1 282 ? -0.879 -16.431 2.865 1.00 93.31 282 ILE A N 1
ATOM 2298 C CA . ILE A 1 282 ? -0.517 -15.056 3.190 1.00 93.31 282 ILE A CA 1
ATOM 2299 C C . ILE A 1 282 ? -1.238 -14.667 4.478 1.00 93.31 282 ILE A C 1
ATOM 2301 O O . ILE A 1 282 ? -2.436 -14.913 4.608 1.00 93.31 282 ILE A O 1
ATOM 2305 N N . THR A 1 283 ? -0.519 -14.024 5.398 1.00 93.81 283 THR A N 1
ATOM 2306 C CA . THR A 1 283 ? -1.109 -13.342 6.555 1.00 93.81 283 THR A CA 1
ATOM 2307 C C . THR A 1 283 ? -1.143 -11.844 6.283 1.00 93.81 283 THR A C 1
ATOM 2309 O O . THR A 1 283 ? -0.093 -11.234 6.084 1.00 93.81 283 THR A O 1
ATOM 2312 N N . VAL A 1 284 ? -2.335 -11.256 6.285 1.00 95.38 284 VAL A N 1
ATOM 2313 C CA . VAL A 1 284 ? -2.555 -9.806 6.164 1.00 95.38 284 VAL A CA 1
ATOM 2314 C C . VAL A 1 284 ? -3.152 -9.251 7.451 1.00 95.38 284 VAL A C 1
ATOM 2316 O O . VAL A 1 284 ? -3.682 -10.010 8.266 1.00 95.38 284 VAL A O 1
ATOM 2319 N N . LYS A 1 285 ? -3.092 -7.927 7.629 1.00 96.06 285 LYS A N 1
ATOM 2320 C CA . LYS A 1 285 ? -3.798 -7.253 8.721 1.00 96.06 285 LYS A CA 1
ATOM 2321 C C . LYS A 1 285 ? -5.160 -6.748 8.254 1.00 96.06 285 LYS A C 1
ATOM 2323 O O . LYS A 1 285 ? -5.281 -6.156 7.182 1.00 96.06 285 LYS A O 1
ATOM 2328 N N . LEU A 1 286 ? -6.168 -6.950 9.092 1.00 96.62 286 LEU A N 1
ATOM 2329 C CA . LEU A 1 286 ? -7.472 -6.301 9.017 1.00 96.62 286 LEU A CA 1
ATOM 2330 C C . LEU A 1 286 ? -7.654 -5.380 10.225 1.00 96.62 286 LEU A C 1
ATOM 2332 O O . LEU A 1 286 ? -7.067 -5.600 11.287 1.00 96.62 286 LEU A O 1
ATOM 2336 N N . ALA A 1 287 ? -8.466 -4.342 10.052 1.00 95.88 287 ALA A N 1
ATOM 2337 C CA . ALA A 1 287 ? -8.931 -3.506 11.152 1.00 95.88 287 ALA A CA 1
ATOM 2338 C C . ALA A 1 287 ? -9.724 -4.339 12.179 1.00 95.88 287 ALA A C 1
ATOM 2340 O O . ALA A 1 287 ? -10.361 -5.321 11.801 1.00 95.88 287 ALA A O 1
ATOM 2341 N N . GLN A 1 288 ? -9.720 -3.958 13.461 1.00 95.12 288 GLN A N 1
ATOM 2342 C CA . GLN A 1 288 ? -10.410 -4.713 14.518 1.00 95.12 288 GLN A CA 1
ATOM 2343 C C . GLN A 1 288 ? -11.902 -4.937 14.219 1.00 95.12 288 GLN A C 1
ATOM 2345 O O . GLN A 1 288 ? -12.427 -6.036 14.391 1.00 95.12 288 GLN A O 1
ATOM 2350 N N . LYS A 1 289 ? -12.587 -3.886 13.780 1.00 95.94 289 LYS A N 1
ATOM 2351 C CA . LYS A 1 289 ? -14.021 -3.882 13.482 1.00 95.94 289 LYS A CA 1
ATOM 2352 C C . LYS A 1 289 ? -14.230 -3.602 11.998 1.00 95.94 289 LYS A C 1
ATOM 2354 O O . LYS A 1 289 ? -14.911 -2.656 11.598 1.00 95.94 289 LYS A O 1
ATOM 2359 N N . TYR A 1 290 ? -13.559 -4.400 11.165 1.00 95.50 290 TYR A N 1
ATOM 2360 C CA . TYR A 1 290 ? -13.573 -4.239 9.711 1.00 95.50 290 TYR A CA 1
ATOM 2361 C C . TYR A 1 290 ? -14.991 -4.277 9.119 1.00 95.50 290 TYR A C 1
ATOM 2363 O O . TYR A 1 290 ? -15.268 -3.603 8.132 1.00 95.50 290 TYR A O 1
ATOM 2371 N N . ASP A 1 291 ? -15.914 -5.023 9.723 1.00 94.88 291 ASP A N 1
ATOM 2372 C CA . ASP A 1 291 ? -17.311 -5.121 9.307 1.00 94.88 291 ASP A CA 1
ATOM 2373 C C . ASP A 1 291 ? -18.095 -3.826 9.566 1.00 94.88 291 ASP A C 1
ATOM 2375 O O . ASP A 1 291 ? -18.867 -3.405 8.698 1.00 94.88 291 ASP A O 1
ATOM 2379 N N . GLU A 1 292 ? -17.862 -3.164 10.706 1.00 95.75 292 GLU A N 1
ATOM 2380 C CA . GLU A 1 292 ? -18.409 -1.835 11.015 1.00 95.75 292 GLU A CA 1
ATOM 2381 C C . GLU A 1 292 ? -17.873 -0.783 10.030 1.00 95.75 292 GLU A C 1
ATOM 2383 O O . GLU A 1 292 ? -18.649 0.002 9.475 1.00 95.75 292 GLU A O 1
ATOM 2388 N N . ILE A 1 293 ? -16.568 -0.819 9.735 1.00 95.81 293 ILE A N 1
ATOM 2389 C CA . ILE A 1 293 ? -15.931 0.067 8.747 1.00 95.81 293 ILE A CA 1
ATOM 2390 C C . ILE A 1 293 ? -16.533 -0.155 7.353 1.00 95.81 293 ILE A C 1
ATOM 2392 O O . ILE A 1 293 ? -16.962 0.798 6.701 1.00 95.81 293 ILE A O 1
ATOM 2396 N N . LEU A 1 294 ? -16.628 -1.404 6.888 1.00 95.00 294 LEU A N 1
ATOM 2397 C CA . LEU A 1 294 ? -17.208 -1.710 5.579 1.00 95.00 294 LEU A CA 1
ATOM 2398 C C . LEU A 1 294 ? -18.688 -1.324 5.501 1.00 95.00 294 LEU A C 1
ATOM 2400 O O . LEU A 1 294 ? -19.141 -0.833 4.464 1.00 95.00 294 LEU A O 1
ATOM 2404 N N . LYS A 1 295 ? -19.445 -1.487 6.591 1.00 94.25 295 LYS A N 1
ATOM 2405 C CA . LYS A 1 295 ? -20.837 -1.028 6.675 1.00 94.25 295 LYS A CA 1
ATOM 2406 C C . LYS A 1 295 ? -20.937 0.494 6.584 1.00 94.25 295 LYS A C 1
ATOM 2408 O O . LYS A 1 295 ? -21.815 0.987 5.879 1.00 94.25 295 LYS A O 1
ATOM 2413 N N . CYS A 1 296 ? -20.044 1.228 7.243 1.00 94.50 296 CYS A N 1
ATOM 2414 C CA . CYS A 1 296 ? -19.963 2.683 7.136 1.00 94.50 296 CYS A CA 1
ATOM 2415 C C . CYS A 1 296 ? -19.678 3.132 5.690 1.00 94.50 296 CYS A C 1
ATOM 2417 O O . CYS A 1 296 ? -20.426 3.936 5.134 1.00 94.50 296 CYS A O 1
ATOM 2419 N N . LEU A 1 297 ? -18.647 2.569 5.052 1.00 93.69 297 LEU A N 1
ATOM 2420 C CA . LEU A 1 297 ? -18.191 2.993 3.721 1.00 93.69 297 LEU A CA 1
ATOM 2421 C C . LEU A 1 297 ? -19.148 2.562 2.594 1.00 93.69 297 LEU A C 1
ATOM 2423 O O . LEU A 1 297 ? -19.460 3.328 1.675 1.00 93.69 297 LEU A O 1
ATOM 2427 N N . TYR A 1 298 ? -19.659 1.334 2.662 1.00 92.94 298 TYR A N 1
ATOM 2428 C CA . TYR A 1 298 ? -20.356 0.690 1.545 1.00 92.94 298 TYR A CA 1
ATOM 2429 C C . TYR A 1 298 ? -21.813 0.318 1.844 1.00 92.94 298 TYR A C 1
ATOM 2431 O O . TYR A 1 298 ? -22.557 -0.036 0.926 1.00 92.94 298 TYR A O 1
ATOM 2439 N N . GLY A 1 299 ? -22.268 0.419 3.095 1.00 91.00 299 GLY A N 1
ATOM 2440 C CA . GLY A 1 299 ? -23.578 -0.077 3.507 1.00 91.00 299 GLY A CA 1
ATOM 2441 C C . GLY A 1 299 ? -23.605 -1.605 3.510 1.00 91.00 299 GLY A C 1
ATOM 2442 O O . GLY A 1 299 ? -22.840 -2.256 4.216 1.00 91.00 299 GLY A O 1
ATOM 2443 N N . ASN A 1 300 ? -24.491 -2.212 2.720 1.00 90.38 300 ASN A N 1
ATOM 2444 C CA . ASN A 1 300 ? -24.529 -3.669 2.603 1.00 90.38 300 ASN A CA 1
ATOM 2445 C C . ASN A 1 300 ? -23.429 -4.188 1.656 1.00 90.38 300 ASN A C 1
ATOM 2447 O O . ASN A 1 300 ? -23.701 -4.544 0.511 1.00 90.38 300 ASN A O 1
ATOM 2451 N N . TRP A 1 301 ? -22.196 -4.245 2.157 1.00 91.06 301 TRP A N 1
ATOM 2452 C CA . TRP A 1 301 ? -21.001 -4.659 1.411 1.00 91.06 301 TRP A CA 1
ATOM 2453 C C . TRP A 1 301 ? -20.986 -6.146 1.016 1.00 91.06 301 TRP A C 1
ATOM 2455 O O . TRP A 1 301 ? -20.278 -6.548 0.092 1.00 91.06 301 TRP A O 1
ATOM 2465 N N . THR A 1 302 ? -21.798 -6.975 1.680 1.00 89.00 302 THR A N 1
ATOM 2466 C CA . THR A 1 302 ? -21.883 -8.418 1.393 1.00 89.00 302 THR A CA 1
ATOM 2467 C C . THR A 1 302 ? -22.545 -8.721 0.046 1.00 89.00 302 THR A C 1
ATOM 2469 O O . THR A 1 302 ? -22.361 -9.804 -0.512 1.00 89.00 302 THR A O 1
ATOM 2472 N N . VAL A 1 303 ? -23.291 -7.761 -0.510 1.00 86.44 303 VAL A N 1
ATOM 2473 C CA . VAL A 1 303 ? -23.941 -7.880 -1.816 1.00 86.44 303 VAL A CA 1
ATOM 2474 C C . VAL A 1 303 ? -23.061 -7.216 -2.880 1.00 86.44 303 VAL A C 1
ATOM 2476 O O . VAL A 1 303 ? -22.679 -6.059 -2.702 1.00 86.44 303 VAL A O 1
ATOM 2479 N N . PRO A 1 304 ? -22.753 -7.900 -4.001 1.00 83.62 304 PRO A N 1
ATOM 2480 C CA . PRO A 1 304 ? -22.009 -7.300 -5.104 1.00 83.62 304 PRO A CA 1
ATOM 2481 C C . PRO A 1 304 ? -22.621 -5.974 -5.559 1.00 83.62 304 PRO A C 1
ATOM 2483 O O . PRO A 1 304 ? -23.818 -5.884 -5.833 1.00 83.62 304 PRO A O 1
ATOM 2486 N N . SER A 1 305 ? -21.781 -4.948 -5.637 1.00 81.25 305 SER A N 1
ATOM 2487 C CA . SER A 1 305 ? -22.155 -3.578 -5.969 1.00 81.25 305 SER A CA 1
ATOM 2488 C C . SER A 1 305 ? -20.987 -2.899 -6.677 1.00 81.25 305 SER A C 1
ATOM 2490 O O . SER A 1 305 ? -19.838 -3.240 -6.422 1.00 81.25 305 SER A O 1
ATOM 2492 N N . SER A 1 306 ? -21.281 -1.926 -7.539 1.00 81.31 306 SER A N 1
ATOM 2493 C CA . SER A 1 306 ? -20.283 -1.024 -8.130 1.00 81.31 306 SER A CA 1
ATOM 2494 C C . SER A 1 306 ? -20.125 0.272 -7.322 1.00 81.31 306 SER A C 1
ATOM 2496 O O . SER A 1 306 ? -19.688 1.288 -7.860 1.00 81.31 306 SER A O 1
ATOM 2498 N N . LYS A 1 307 ? -20.601 0.296 -6.069 1.00 84.56 307 LYS A N 1
ATOM 2499 C CA . LYS A 1 307 ? -20.473 1.458 -5.185 1.00 84.56 307 LYS A CA 1
ATOM 2500 C C . LYS A 1 307 ? -19.005 1.612 -4.773 1.00 84.56 307 LYS A C 1
ATOM 2502 O O . LYS A 1 307 ? -18.420 0.664 -4.267 1.00 84.56 307 LYS A O 1
ATOM 2507 N N . HIS A 1 308 ? -18.472 2.821 -4.913 1.00 82.94 308 HIS A N 1
ATOM 2508 C CA . HIS A 1 308 ? -17.183 3.217 -4.342 1.00 82.94 308 HIS A CA 1
ATOM 2509 C C . HIS A 1 308 ? -17.376 3.875 -2.970 1.00 82.94 308 HIS A C 1
ATOM 2511 O O . HIS A 1 308 ? -18.454 4.408 -2.689 1.00 82.94 308 HIS A O 1
ATOM 2517 N N . ALA A 1 309 ? -16.343 3.843 -2.124 1.00 83.88 309 ALA A N 1
ATOM 2518 C CA . ALA A 1 309 ? -16.346 4.599 -0.875 1.00 83.88 309 ALA A CA 1
ATOM 2519 C C . ALA A 1 309 ? -16.507 6.103 -1.156 1.00 83.88 309 ALA A C 1
ATOM 2521 O O . ALA A 1 309 ? -15.937 6.641 -2.109 1.00 83.88 309 ALA A O 1
ATOM 2522 N N . ASP A 1 310 ? -17.316 6.771 -0.335 1.00 80.62 310 ASP A N 1
ATOM 2523 C CA . ASP A 1 310 ? -17.564 8.202 -0.465 1.00 80.62 310 ASP A CA 1
ATOM 2524 C C . ASP A 1 310 ? -16.366 8.994 0.099 1.00 80.62 310 ASP A C 1
ATOM 2526 O O . ASP A 1 310 ? -15.870 8.691 1.188 1.00 80.62 310 ASP A O 1
ATOM 2530 N N . ILE A 1 311 ? -15.922 10.035 -0.618 1.00 83.06 311 ILE A N 1
ATOM 2531 C CA . ILE A 1 311 ? -14.861 10.947 -0.153 1.00 83.06 311 ILE A CA 1
ATOM 2532 C C . ILE A 1 311 ? -15.301 11.607 1.159 1.00 83.06 311 ILE A C 1
ATOM 2534 O O . ILE A 1 311 ? -16.407 12.146 1.246 1.00 83.06 311 ILE A O 1
ATOM 2538 N N . GLY A 1 312 ? -14.419 11.616 2.157 1.00 82.62 312 GLY A N 1
ATOM 2539 C CA . GLY A 1 312 ? -14.671 12.263 3.443 1.00 82.62 312 GLY A CA 1
ATOM 2540 C C . GLY A 1 312 ? -15.694 11.537 4.317 1.00 82.62 312 GLY A C 1
ATOM 2541 O O . GLY A 1 312 ? -16.348 12.180 5.140 1.00 82.62 312 GLY A O 1
ATOM 2542 N N . SER A 1 313 ? -15.858 10.222 4.135 1.00 88.12 313 SER A N 1
ATOM 2543 C CA . SER A 1 313 ? -16.704 9.393 5.002 1.00 88.12 313 SER A CA 1
ATOM 2544 C C . SER A 1 313 ? -16.281 9.510 6.472 1.00 88.12 313 SER A C 1
ATOM 2546 O O . SER A 1 313 ? -15.104 9.695 6.772 1.00 88.12 313 SER A O 1
ATOM 2548 N N . VAL A 1 314 ? -17.233 9.404 7.401 1.00 92.25 314 VAL A N 1
ATOM 2549 C CA . VAL A 1 314 ? -16.973 9.473 8.849 1.00 92.25 314 VAL A CA 1
ATOM 2550 C C . VAL A 1 314 ? -17.485 8.195 9.504 1.00 92.25 314 VAL A C 1
ATOM 2552 O O . VAL A 1 314 ? -18.692 8.002 9.636 1.00 92.25 314 VAL A O 1
ATOM 2555 N N . CYS A 1 315 ? -16.556 7.329 9.896 1.00 93.12 315 CYS A N 1
ATOM 2556 C CA . CYS A 1 315 ? -16.805 6.036 10.514 1.00 93.12 315 CYS A CA 1
ATOM 2557 C C . CYS A 1 315 ? -16.439 6.095 11.995 1.00 93.12 315 CYS A C 1
ATOM 2559 O O . CYS A 1 315 ? -15.277 5.961 12.368 1.00 93.12 315 CYS A O 1
ATOM 2561 N N . ILE A 1 316 ? -17.449 6.315 12.828 1.00 91.75 316 ILE A N 1
ATOM 2562 C CA . ILE A 1 316 ? -17.329 6.374 14.286 1.00 91.75 316 ILE A CA 1
ATOM 2563 C C . ILE A 1 316 ? -17.944 5.116 14.895 1.00 91.75 316 ILE A C 1
ATOM 2565 O O . ILE A 1 316 ? -18.956 4.622 14.392 1.00 91.75 316 ILE A O 1
ATOM 2569 N N . SER A 1 317 ? -17.341 4.592 15.960 1.00 84.94 317 SER A N 1
ATOM 2570 C CA . SER A 1 317 ? -17.889 3.455 16.693 1.00 84.94 317 SER A CA 1
ATOM 2571 C C . SER A 1 317 ? -19.237 3.859 17.278 1.00 84.94 317 SER A C 1
ATOM 2573 O O . SER A 1 317 ? -19.362 4.903 17.925 1.00 84.94 317 SER A O 1
ATOM 2575 N N . GLU A 1 318 ? -20.245 3.004 17.117 1.00 75.00 318 GLU A N 1
ATOM 2576 C CA . GLU A 1 318 ? -21.477 3.102 17.898 1.00 75.00 318 GLU A CA 1
ATOM 2577 C C . GLU A 1 318 ? -21.107 2.776 19.353 1.00 75.00 318 GLU A C 1
ATOM 2579 O O . GLU A 1 318 ? -21.143 1.626 19.784 1.00 75.00 318 GLU A O 1
ATOM 2584 N N . ARG A 1 319 ? -20.633 3.767 20.116 1.00 64.94 319 ARG A N 1
ATOM 2585 C CA . ARG A 1 319 ? -20.466 3.598 21.560 1.00 64.94 319 ARG A CA 1
ATOM 2586 C C . ARG A 1 319 ? -21.864 3.371 22.112 1.00 64.94 319 ARG A C 1
ATOM 2588 O O . ARG A 1 319 ? -22.736 4.219 21.910 1.00 64.94 319 ARG A O 1
ATOM 2595 N N . GLU A 1 320 ? -22.082 2.238 22.777 1.00 49.50 320 GLU A N 1
ATOM 2596 C CA . GLU A 1 320 ? -23.280 2.055 23.588 1.00 49.50 320 GLU A CA 1
ATOM 2597 C C . GLU A 1 320 ? -23.346 3.251 24.535 1.00 49.50 320 GLU A C 1
ATOM 2599 O O . GLU A 1 320 ? -22.526 3.400 25.443 1.00 49.50 320 GLU A O 1
ATOM 2604 N N . VAL A 1 321 ? -24.288 4.159 24.281 1.00 45.19 321 VAL A N 1
ATOM 2605 C CA . VAL A 1 321 ? -24.681 5.140 25.278 1.00 45.19 321 VAL A CA 1
ATOM 2606 C C . VAL A 1 321 ? -25.279 4.289 26.381 1.00 45.19 321 VAL A C 1
ATOM 2608 O O . VAL A 1 321 ? -26.423 3.853 26.268 1.00 45.19 321 VAL A O 1
ATOM 2611 N N . ALA A 1 322 ? -24.473 3.975 27.396 1.00 43.41 322 ALA A N 1
ATOM 2612 C CA . ALA A 1 322 ? -24.978 3.433 28.637 1.00 43.41 322 ALA A CA 1
ATOM 2613 C C . ALA A 1 322 ? -26.055 4.416 29.092 1.00 43.41 322 ALA A C 1
ATOM 2615 O O . ALA A 1 322 ? -25.763 5.550 29.473 1.00 43.41 322 ALA A O 1
ATOM 2616 N N . SER A 1 323 ? -27.314 4.021 28.929 1.00 39.88 323 SER A N 1
ATOM 2617 C CA . SER A 1 323 ? -28.432 4.733 29.507 1.00 39.88 323 SER A CA 1
ATOM 2618 C C . SER A 1 323 ? -28.234 4.648 31.013 1.00 39.88 323 SER A C 1
ATOM 2620 O O . SER A 1 323 ? -28.484 3.603 31.613 1.00 39.88 323 SER A O 1
ATOM 2622 N N . GLU A 1 324 ? -27.701 5.714 31.604 1.00 41.91 324 GLU A N 1
ATOM 2623 C CA . GLU A 1 324 ? -27.829 5.953 33.033 1.00 41.91 324 GLU A CA 1
ATOM 2624 C C . GLU A 1 324 ? -29.333 6.102 33.313 1.00 41.91 324 GLU A C 1
ATOM 2626 O O . GLU A 1 324 ? -29.930 7.136 33.003 1.00 41.91 324 GLU A O 1
ATOM 2631 N N . GLU A 1 325 ? -29.959 5.022 33.791 1.00 41.06 325 GLU A N 1
ATOM 2632 C CA . GLU A 1 325 ? -31.261 5.061 34.474 1.00 41.06 325 GLU A CA 1
ATOM 2633 C C . GLU A 1 325 ? -31.102 5.493 35.934 1.00 41.06 325 GLU A C 1
ATOM 2635 O O . GLU A 1 325 ? -30.156 5.010 36.606 1.00 41.06 325 GLU A O 1
#

Sequence (325 aa):
MEFIKTKKQHISQIKKVFIGLAAFACMIYATFERAQQSRYIQDEVQKITRKFDFKRAVSSTQYLEDEDMNITSPTEFHLSENHTFTFPEDPAATTLRASHVTYLREYKEILHRGSSGEECASMPKVFQWILQQLHESEEKYPLFIAYGEMIHLLREGDFIHKNGSYIDDDLDTWAIPETVVFLANLEHLLFEKFGWTMRLFSPDTDVINFVQIMESCGHRPRNAATKVTDTKEPAIELYPLVPAKGDDSLLVDSWQGTKIDKDLVFPAQDYVFESKALDKPITVKLAQKYDEILKCLYGNWTVPSSKHADIGSVCISEREVASEE

Foldseek 3Di:
DVVVVVVVVVVVVVVVVVVVVVVVVVVVVVVVVVVVVVVVVVVVVVVVVVVPPPVPQDDDDDDDDDDDDPCPDSQWDDLDPPAIAGADLALLVQLAFQQWKAWSDDLVLLVCLQPVPDAFDAPVVLVLVLQVLLCPDPVNFAKAFDFPLVLCCVQVVAQADPVGDGPDQEGEIEGANVSVNSVSVCQVVNCVPGVWTKMFTHNDDRHGQKMKIGHSHQDRDDGHPDFTDRDPHHIYIYFHWDAHNPHNQWTARSNLREIAGLQQAPPWDWDWGDYPVDPDIGTHTHGPNNVLVCCQQPNPSNDDDPDGGHRNGYRDDPDPPPPPD

Secondary structure (DSSP, 8-state):
-HHHHHHHHHHHHHHHHHHHHHHHHHHHHHHHHHHHHHHHHHHHHHHHHHHS-GGGT-------SSS--------EEEEETTEEEE--S-TTTT-PPP-EEEESS-HHHHHHHHHS-PPPPPHHHHHHHHHHHHHHSTT---EEE-HHHHHHHHHHSSSB-TTS-BSSSEEEEEE-HHHHHHHHHTHHHHHHHHSEEEEEEESSSSB--EEEEEE-SS----SS-----SSSSPEEEEEEEEEETTEEEEEEETTT--EEEHHHH-SPEEEEE--TT-SS-EEEEE-TTHHHHHHHHHSSTTS---PPPPTT-EE----------

Organism: NCBI:txid426638

pLDDT: mean 78.78, std 19.51, range [31.0, 98.0]